Protein 9HTH (pdb70)

Radius of gyration: 25.61 Å; Cα contacts (8 Å, |Δi|>4): 869; chains: 2; bounding box: 47×35×87 Å

Structure (mmCIF, N/CA/C/O backbone):
data_9HTH
#
_entry.id   9HTH
#
_cell.length_a   30.129
_cell.length_b   63.013
_cell.length_c   162.404
_cell.angle_alpha   90.00
_cell.angle_beta   90.00
_cell.angle_gamma   90.00
#
_symmetry.space_group_name_H-M   'P 21 21 21'
#
loop_
_entity.id
_entity.type
_entity.pdbx_description
1 polymer 'DNA-directed DNA polymerase'
2 water water
#
loop_
_atom_site.group_PDB
_atom_site.id
_atom_site.type_symbol
_atom_site.label_atom_id
_atom_site.label_alt_id
_atom_site.label_comp_id
_atom_site.label_asym_id
_atom_site.label_entity_id
_atom_site.label_seq_id
_atom_site.pdbx_PDB_ins_code
_atom_site.Cartn_x
_atom_site.Cartn_y
_atom_site.Cartn_z
_atom_site.occupancy
_atom_site.B_iso_or_equiv
_atom_site.auth_seq_id
_atom_site.auth_comp_id
_atom_site.auth_asym_id
_atom_site.auth_atom_id
_atom_site.pdbx_PDB_model_num
ATOM 1 N N . ASP A 1 4 ? -6.888 -5.946 -28.436 1.00 62.54 0 ASP A N 1
ATOM 2 C CA . ASP A 1 4 ? -6.189 -5.664 -29.689 1.00 61.88 0 ASP A CA 1
ATOM 3 C C . ASP A 1 4 ? -6.019 -4.153 -29.865 1.00 57.22 0 ASP A C 1
ATOM 4 O O . ASP A 1 4 ? -6.932 -3.399 -29.521 1.00 58.77 0 ASP A O 1
ATOM 9 N N . ALA A 1 5 ? -4.866 -3.713 -30.381 1.00 46.18 1 ALA A N 1
ATOM 10 C CA . ALA A 1 5 ? -4.573 -2.281 -30.480 1.00 39.38 1 ALA A CA 1
ATOM 11 C C . ALA A 1 5 ? -3.236 -2.056 -31.211 1.00 31.66 1 ALA A C 1
ATOM 12 O O . ALA A 1 5 ? -2.678 -2.972 -31.824 1.00 30.70 1 ALA A O 1
ATOM 14 N N . VAL A 1 6 ? -2.727 -0.810 -31.139 1.00 20.40 2 VAL A N 1
ATOM 15 C CA . VAL A 1 6 ? -1.411 -0.404 -31.633 1.00 17.81 2 VAL A CA 1
ATOM 16 C C . VAL A 1 6 ? -0.546 0.019 -30.446 1.00 17.97 2 VAL A C 1
ATOM 17 O O . VAL A 1 6 ? -1.042 0.348 -29.362 1.00 17.16 2 VAL A O 1
ATOM 21 N N . VAL A 1 7 ? 0.774 0.073 -30.681 1.00 15.10 3 VAL A N 1
ATOM 22 C CA . VAL A 1 7 ? 1.686 0.448 -29.582 1.00 16.86 3 VAL A CA 1
ATOM 23 C C . VAL A 1 7 ? 1.592 1.949 -29.292 1.00 16.81 3 VAL A C 1
ATOM 24 O O . VAL A 1 7 ? 1.152 2.763 -30.121 1.00 16.35 3 VAL A O 1
ATOM 28 N N . GLY A 1 8 ? 2.040 2.329 -28.090 1.00 19.06 4 GLY A N 1
ATOM 29 C CA . GLY A 1 8 ? 1.841 3.694 -27.630 1.00 16.81 4 GLY A CA 1
ATOM 30 C C . GLY A 1 8 ? 2.609 4.752 -28.399 1.00 16.60 4 GLY A C 1
ATOM 31 O O . GLY A 1 8 ? 2.178 5.909 -28.450 1.00 17.69 4 GLY A O 1
ATOM 32 N N . ASP A 1 9 ? 3.727 4.383 -29.033 1.00 18.55 5 ASP A N 1
ATOM 33 C CA . ASP A 1 9 ? 4.507 5.367 -29.772 1.00 18.43 5 ASP A CA 1
ATOM 34 C C . ASP A 1 9 ? 3.942 5.655 -31.164 1.00 19.48 5 ASP A C 1
ATOM 35 O O . ASP A 1 9 ? 4.499 6.494 -31.884 1.00 19.73 5 ASP A O 1
ATOM 40 N N . THR A 1 10 ? 2.846 5.000 -31.552 1.00 16.88 6 THR A N 1
ATOM 41 C CA . THR A 1 10 ? 2.258 5.216 -32.867 1.00 16.43 6 THR A CA 1
ATOM 42 C C . THR A 1 10 ? 1.789 6.661 -32.991 1.00 17.06 6 THR A C 1
ATOM 43 O O . THR A 1 10 ? 1.053 7.153 -32.138 1.00 15.85 6 THR A O 1
ATOM 47 N N . ILE A 1 11 ? 2.176 7.330 -34.064 1.00 15.76 7 ILE A N 1
ATOM 48 C CA . ILE A 1 11 ? 1.767 8.711 -34.274 1.00 15.61 7 ILE A CA 1
ATOM 49 C C . ILE A 1 11 ? 0.382 8.739 -34.904 1.00 15.64 7 ILE A C 1
ATOM 50 O O . ILE A 1 11 ? 0.123 8.036 -35.896 1.00 16.47 7 ILE A O 1
ATOM 55 N N . ILE A 1 12 ? -0.495 9.574 -34.352 1.00 15.82 8 ILE A N 1
ATOM 56 C CA . ILE A 1 12 ? -1.843 9.764 -34.869 1.00 15.20 8 ILE A CA 1
ATOM 57 C C . ILE A 1 12 ? -2.129 11.249 -35.058 1.00 15.15 8 ILE A C 1
ATOM 58 O O . ILE A 1 12 ? -1.481 12.117 -34.458 1.00 16.99 8 ILE A O 1
ATOM 63 N N . ASP A 1 13 ? -3.133 11.523 -35.893 1.00 17.45 9 ASP A N 1
ATOM 64 C CA . ASP A 1 13 ? -3.668 12.864 -36.085 1.00 16.85 9 ASP A CA 1
ATOM 65 C C . ASP A 1 13 ? -4.719 13.119 -35.012 1.00 16.36 9 ASP A C 1
ATOM 66 O O . ASP A 1 13 ? -5.653 12.325 -34.826 1.00 19.26 9 ASP A O 1
ATOM 71 N N . VAL A 1 14 ? -4.572 14.225 -34.289 1.00 16.06 10 VAL A N 1
ATOM 72 C CA . VAL A 1 14 ? -5.602 14.696 -33.370 1.00 18.25 10 VAL A CA 1
ATOM 73 C C . VAL A 1 14 ? -5.904 16.125 -33.794 1.00 19.93 10 VAL A C 1
ATOM 74 O O . VAL A 1 14 ? -5.092 17.032 -33.576 1.00 19.11 10 VAL A O 1
ATOM 78 N N . SER A 1 15 ? -7.049 16.320 -34.448 1.00 20.16 11 SER A N 1
ATOM 79 C CA . SER A 1 15 ? -7.460 17.636 -34.946 1.00 19.26 11 SER A CA 1
ATOM 80 C C . SER A 1 15 ? -6.359 18.306 -35.777 1.00 20.94 11 SER A C 1
ATOM 81 O O . SER A 1 15 ? -6.149 19.521 -35.712 1.00 26.45 11 SER A O 1
ATOM 84 N N . GLY A 1 16 ? -5.643 17.511 -36.568 1.00 19.36 12 GLY A N 1
ATOM 85 C CA . GLY A 1 16 ? -4.635 18.045 -37.468 1.00 19.65 12 GLY A CA 1
ATOM 86 C C . GLY A 1 16 ? -3.240 18.139 -36.885 1.00 22.97 12 GLY A C 1
ATOM 87 O O . GLY A 1 16 ? -2.277 18.320 -37.647 1.00 25.84 12 GLY A O 1
ATOM 88 N N . LYS A 1 17 ? -3.098 17.995 -35.576 1.00 18.89 13 LYS A N 1
ATOM 89 C CA . LYS A 1 17 ? -1.806 17.962 -34.908 1.00 23.45 13 LYS A CA 1
ATOM 90 C C . LYS A 1 17 ? -1.359 16.517 -34.784 1.00 24.23 13 LYS A C 1
ATOM 91 O O . LYS A 1 17 ? -2.173 15.589 -34.794 1.00 26.22 13 LYS A O 1
ATOM 97 N N . LYS A 1 18 ? -0.056 16.328 -34.631 1.00 20.14 14 LYS A N 1
ATOM 98 C CA . LYS A 1 18 ? 0.511 14.995 -34.522 1.00 20.35 14 LYS A CA 1
ATOM 99 C C . LYS A 1 18 ? 0.996 14.740 -33.103 1.00 20.03 14 LYS A C 1
ATOM 100 O O . LYS A 1 18 ? 1.671 15.586 -32.503 1.00 22.77 14 LYS A O 1
ATOM 106 N N . MET A 1 19 ? 0.666 13.568 -32.569 1.00 18.41 15 MET A N 1
ATOM 107 C CA . MET A 1 19 ? 1.170 13.154 -31.267 1.00 19.31 15 MET A CA 1
ATOM 108 C C . MET A 1 19 ? 1.096 11.637 -31.214 1.00 16.97 15 MET A C 1
ATOM 109 O O . MET A 1 19 ? 0.403 11.013 -32.016 1.00 17.08 15 MET A O 1
ATOM 114 N N . THR A 1 20 ? 1.841 11.037 -30.294 1.00 17.02 16 THR A N 1
ATOM 115 C CA . THR A 1 20 ? 1.685 9.595 -30.139 1.00 16.19 16 THR A CA 1
ATOM 116 C C . THR A 1 20 ? 0.345 9.294 -29.483 1.00 15.10 16 THR A C 1
ATOM 117 O O . THR A 1 20 ? -0.229 10.130 -28.775 1.00 15.92 16 THR A O 1
ATOM 121 N N . ILE A 1 21 ? -0.167 8.092 -29.737 1.00 14.78 17 ILE A N 1
ATOM 122 C CA . ILE A 1 21 ? -1.457 7.732 -29.160 1.00 15.10 17 ILE A CA 1
ATOM 123 C C . ILE A 1 21 ? -1.371 7.673 -27.639 1.00 14.70 17 ILE A C 1
ATOM 124 O O . ILE A 1 21 ? -2.331 8.031 -26.943 1.00 16.07 17 ILE A O 1
ATOM 129 N N . ALA A 1 22 ? -0.222 7.257 -27.098 1.00 15.36 18 ALA A N 1
ATOM 130 C CA . ALA A 1 22 ? -0.034 7.291 -25.644 1.00 15.87 18 ALA A CA 1
ATOM 131 C C . ALA A 1 22 ? -0.069 8.718 -25.103 1.00 17.32 18 ALA A C 1
ATOM 132 O O . ALA A 1 22 ? -0.666 8.972 -24.042 1.00 17.77 18 ALA A O 1
ATOM 134 N N . GLU A 1 23 ? 0.607 9.651 -25.786 1.00 17.84 19 GLU A N 1
ATOM 135 C CA . GLU A 1 23 ? 0.546 11.053 -25.377 1.00 19.30 19 GLU A CA 1
ATOM 136 C C . GLU A 1 23 ? -0.881 11.564 -25.421 1.00 17.73 19 GLU A C 1
ATOM 137 O O . GLU A 1 23 ? -1.309 12.299 -24.524 1.00 19.44 19 GLU A O 1
ATOM 143 N N . PHE A 1 24 ? -1.641 11.175 -26.451 1.00 16.97 20 PHE A N 1
ATOM 144 C CA . PHE A 1 24 ? -3.033 11.596 -26.549 1.00 16.58 20 PHE A CA 1
ATOM 145 C C . PHE A 1 24 ? -3.848 11.029 -25.384 1.00 18.16 20 PHE A C 1
ATOM 146 O O . PHE A 1 24 ? -4.597 11.756 -24.720 1.00 17.96 20 PHE A O 1
ATOM 154 N N . TYR A 1 25 ? -3.683 9.735 -25.095 1.00 15.59 21 TYR A N 1
ATOM 155 C CA . TYR A 1 25 ? -4.339 9.143 -23.935 1.00 16.60 21 TYR A CA 1
ATOM 156 C C . TYR A 1 25 ? -3.997 9.909 -22.656 1.00 17.06 21 TYR A C 1
ATOM 157 O O . TYR A 1 25 ? -4.887 10.239 -21.860 1.00 18.12 21 TYR A O 1
ATOM 166 N N . ASP A 1 26 ? -2.714 10.194 -22.441 1.00 17.41 22 ASP A N 1
ATOM 167 C CA . ASP A 1 26 ? -2.312 10.860 -21.198 1.00 20.24 22 ASP A CA 1
ATOM 168 C C . ASP A 1 26 ? -2.875 12.272 -21.099 1.00 20.79 22 ASP A C 1
ATOM 169 O O . ASP A 1 26 ? -3.096 12.773 -19.987 1.00 22.91 22 ASP A O 1
ATOM 174 N N . SER A 1 27 ? -3.047 12.944 -22.231 1.00 21.13 23 SER A N 1
ATOM 175 C CA . SER A 1 27 ? -3.571 14.299 -22.313 1.00 22.02 23 SER A CA 1
ATOM 176 C C . SER A 1 27 ? -5.084 14.366 -22.159 1.00 21.01 23 SER A C 1
ATOM 177 O O . SER A 1 27 ? -5.630 15.470 -22.006 1.00 23.52 23 SER A O 1
ATOM 180 N N . THR A 1 28 ? -5.773 13.235 -22.254 1.00 19.21 24 THR A N 1
ATOM 181 C CA . THR A 1 28 ? -7.227 13.200 -22.205 1.00 20.37 24 THR A CA 1
ATOM 182 C C . THR A 1 28 ? -7.689 13.208 -20.751 1.00 20.06 24 THR A C 1
ATOM 183 O O . THR A 1 28 ? -7.158 12.445 -19.932 1.00 20.78 24 THR A O 1
ATOM 187 N N . PRO A 1 29 ? -8.640 14.071 -20.386 1.00 21.81 25 PRO A N 1
ATOM 188 C CA . PRO A 1 29 ? -9.122 14.090 -18.999 1.00 21.07 25 PRO A CA 1
ATOM 189 C C . PRO A 1 29 ? -9.671 12.733 -18.578 1.00 21.44 25 PRO A C 1
ATOM 190 O O . PRO A 1 29 ? -10.134 11.943 -19.406 1.00 21.02 25 PRO A O 1
ATOM 194 N N . ASP A 1 30 ? -9.598 12.476 -17.266 1.00 20.69 26 ASP A N 1
ATOM 195 C CA . ASP A 1 30 ? -9.918 11.184 -16.643 1.00 21.27 26 ASP A CA 1
ATOM 196 C C . ASP A 1 30 ? -11.433 10.973 -16.502 1.00 19.80 26 ASP A C 1
ATOM 197 O O . ASP A 1 30 ? -11.973 10.748 -15.418 1.00 22.39 26 ASP A O 1
ATOM 202 N N . VAL A 1 31 ? -12.111 11.009 -17.644 1.00 19.58 27 VAL A N 1
ATOM 203 C CA . VAL A 1 31 ? -13.543 10.740 -17.729 1.00 20.82 27 VAL A CA 1
ATOM 204 C C . VAL A 1 31 ? -13.649 9.281 -18.158 1.00 20.78 27 VAL A C 1
ATOM 205 O O . VAL A 1 31 ? -13.648 8.964 -19.344 1.00 19.62 27 VAL A O 1
ATOM 209 N N . PHE A 1 32 ? -13.674 8.368 -17.193 1.00 19.80 28 PHE A N 1
ATOM 210 C CA . PHE A 1 32 ? -13.591 6.941 -17.500 1.00 20.74 28 PHE A CA 1
ATOM 211 C C . PHE A 1 32 ? -14.962 6.355 -17.795 1.00 19.47 28 PHE A C 1
ATOM 212 O O . PHE A 1 32 ? -15.906 6.531 -17.013 1.00 21.53 28 PHE A O 1
ATOM 220 N N . MET A 1 33 ? -15.060 5.659 -18.926 1.00 20.75 29 MET A N 1
ATOM 221 C CA . MET A 1 33 ? -16.180 4.779 -19.235 1.00 21.28 29 MET A CA 1
ATOM 222 C C . MET A 1 33 ? -15.948 3.393 -18.687 1.00 21.30 29 MET A C 1
ATOM 223 O O . MET A 1 33 ? -16.911 2.671 -18.405 1.00 23.88 29 MET A O 1
ATOM 228 N N . ARG A 1 34 ? -14.687 3.004 -18.557 1.00 22.17 30 ARG A N 1
ATOM 229 C CA . ARG A 1 34 ? -14.312 1.724 -17.994 1.00 22.29 30 ARG A CA 1
ATOM 230 C C . ARG A 1 34 ? -12.966 1.911 -17.321 1.00 21.39 30 ARG A C 1
ATOM 231 O O . ARG A 1 34 ? -12.056 2.529 -17.887 1.00 22.35 30 ARG A O 1
ATOM 239 N N . ARG A 1 35 ? -12.836 1.368 -16.116 1.00 23.93 31 ARG A N 1
ATOM 240 C CA . ARG A 1 35 ? -11.566 1.445 -15.416 1.00 22.85 31 ARG A CA 1
ATOM 241 C C . ARG A 1 35 ? -11.449 0.216 -14.540 1.00 26.31 31 ARG A C 1
ATOM 242 O O . ARG A 1 35 ? -12.293 -0.008 -13.666 1.00 26.49 31 ARG A O 1
ATOM 250 N N . ASN A 1 36 ? -10.401 -0.568 -14.763 1.00 25.00 32 ASN A N 1
ATOM 251 C CA . ASN A 1 36 ? -10.061 -1.680 -13.875 1.00 27.06 32 ASN A CA 1
ATOM 252 C C . ASN A 1 36 ? -8.543 -1.682 -13.793 1.00 26.47 32 ASN A C 1
ATOM 253 O O . ASN A 1 36 ? -7.865 -2.160 -14.710 1.00 26.48 32 ASN A O 1
ATOM 258 N N . ASP A 1 37 ? -8.015 -1.085 -12.726 1.00 29.79 33 ASP A N 1
ATOM 259 C CA . ASP A 1 37 ? -6.572 -1.009 -12.552 1.00 28.45 33 ASP A CA 1
ATOM 260 C C . ASP A 1 37 ? -5.942 -2.391 -12.452 1.00 31.82 33 ASP A C 1
ATOM 261 O O . ASP A 1 37 ? -4.810 -2.588 -1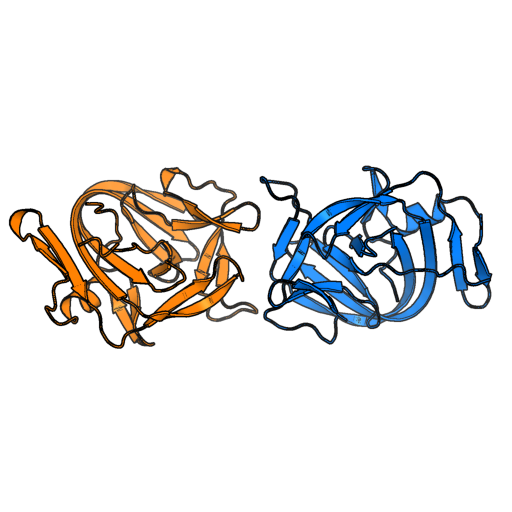2.907 1.00 31.29 33 ASP A O 1
ATOM 266 N N . GLU A 1 38 ? -6.653 -3.363 -11.874 1.00 35.15 34 GLU A N 1
ATOM 267 C CA . GLU A 1 38 ? -6.050 -4.681 -11.710 1.00 34.09 34 GLU A CA 1
ATOM 268 C C . GLU A 1 38 ? -5.927 -5.398 -13.045 1.00 34.73 34 GLU A C 1
ATOM 269 O O . GLU A 1 38 ? -4.917 -6.054 -13.315 1.00 36.08 34 GLU A O 1
ATOM 275 N N . ALA A 1 39 ? -6.927 -5.258 -13.902 1.00 29.85 35 ALA A N 1
ATOM 276 C CA . ALA A 1 39 ? -6.842 -5.798 -15.251 1.00 29.28 35 ALA A CA 1
ATOM 277 C C . ALA A 1 39 ? -6.043 -4.905 -16.192 1.00 28.11 35 ALA A C 1
ATOM 278 O O . ALA A 1 39 ? -5.813 -5.299 -17.342 1.00 31.72 35 ALA A O 1
ATOM 280 N N . ARG A 1 40 ? -5.592 -3.742 -15.718 1.00 26.74 36 ARG A N 1
ATOM 281 C CA . ARG A 1 40 ? -4.888 -2.741 -16.522 1.00 27.70 36 ARG A CA 1
ATOM 282 C C . ARG A 1 40 ? -5.644 -2.428 -17.811 1.00 23.42 36 ARG A C 1
ATOM 283 O O . ARG A 1 40 ? -5.117 -2.541 -18.918 1.00 25.00 36 ARG A O 1
ATOM 291 N N . ASP A 1 41 ? -6.881 -1.966 -17.645 1.00 24.58 37 ASP A N 1
ATOM 292 C CA . ASP A 1 41 ? -7.816 -1.792 -18.748 1.00 25.55 37 ASP A CA 1
ATOM 293 C C . ASP A 1 41 ? -8.606 -0.507 -18.530 1.00 23.54 37 ASP A C 1
ATOM 294 O O . ASP A 1 41 ? -9.310 -0.374 -17.526 1.00 23.29 37 ASP A O 1
ATOM 299 N N . TRP A 1 42 ? -8.506 0.435 -19.468 1.00 21.93 38 TRP A N 1
ATOM 300 C CA . TRP A 1 42 ? -9.109 1.751 -19.315 1.00 20.69 38 TRP A CA 1
ATOM 301 C C . TRP A 1 42 ? -9.740 2.218 -20.613 1.00 20.28 38 TRP A C 1
ATOM 302 O O . TRP A 1 42 ? -9.168 2.019 -21.691 1.00 21.62 38 TRP A O 1
ATOM 313 N N . VAL A 1 43 ? -10.898 2.869 -20.502 1.00 20.22 39 VAL A N 1
ATOM 314 C CA . VAL A 1 43 ? -11.542 3.557 -21.616 1.00 19.18 39 VAL A CA 1
ATOM 315 C C . VAL A 1 43 ? -11.921 4.948 -21.129 1.00 19.10 39 VAL A C 1
ATOM 316 O O . VAL A 1 43 ? -12.583 5.082 -20.090 1.00 19.27 39 VAL A O 1
ATOM 320 N N . LYS A 1 44 ? -11.470 5.977 -21.839 1.00 18.96 40 LYS A N 1
ATOM 321 C CA . LYS A 1 44 ? -11.833 7.359 -21.573 1.00 17.98 40 LYS A CA 1
ATOM 322 C C . LYS A 1 44 ? -12.733 7.887 -22.676 1.00 18.55 40 LYS A C 1
ATOM 323 O O . LYS A 1 44 ? -12.529 7.578 -23.852 1.00 19.11 40 LYS A O 1
ATOM 329 N N . ARG A 1 45 ? -13.704 8.713 -22.299 1.00 19.29 41 ARG A N 1
ATOM 330 C CA . ARG A 1 45 ? -14.435 9.512 -23.273 1.00 20.43 41 ARG A CA 1
ATOM 331 C C . ARG A 1 45 ? -13.551 10.644 -23.777 1.00 21.81 41 ARG A C 1
ATOM 332 O O . ARG A 1 45 ? -12.752 11.215 -23.021 1.00 23.24 41 ARG A O 1
ATOM 340 N N . VAL A 1 46 ? -13.675 10.952 -25.075 1.00 21.51 42 VAL A N 1
ATOM 341 C CA . VAL A 1 46 ? -12.989 12.071 -25.709 1.00 22.24 42 VAL A CA 1
ATOM 342 C C . VAL A 1 46 ? -14.018 13.088 -26.184 1.00 23.02 42 VAL A C 1
ATOM 343 O O . VAL A 1 46 ? -15.069 12.716 -26.715 1.00 26.61 42 VAL A O 1
ATOM 347 N N . GLY A 1 47 ? -13.732 14.369 -25.965 1.00 27.21 43 GLY A N 1
ATOM 348 C CA . GLY A 1 47 ? -14.592 15.436 -26.441 1.00 33.50 43 GLY A CA 1
ATOM 349 C C . GLY A 1 47 ? -13.882 16.468 -27.295 1.00 29.27 43 GLY A C 1
ATOM 350 O O . GLY A 1 47 ? -12.792 16.916 -26.931 1.00 31.44 43 GLY A O 1
ATOM 351 N N . GLY A 1 48 ? -14.480 16.861 -28.417 1.00 29.52 44 GLY A N 1
ATOM 352 C CA . GLY A 1 48 ? -13.952 17.964 -29.200 1.00 27.42 44 GLY A CA 1
ATOM 353 C C . GLY A 1 48 ? -12.713 17.673 -30.018 1.00 26.96 44 GLY A C 1
ATOM 354 O O . GLY A 1 48 ? -12.009 18.610 -30.408 1.00 31.31 44 GLY A O 1
ATOM 355 N N . LYS A 1 49 ? -12.430 16.409 -30.312 1.00 24.51 45 LYS A N 1
ATOM 356 C CA . LYS A 1 49 ? -11.252 16.014 -31.067 1.00 22.58 45 LYS A CA 1
ATOM 357 C C . LYS A 1 49 ? -11.693 15.214 -32.289 1.00 22.96 45 LYS A C 1
ATOM 358 O O . LYS A 1 49 ? -12.672 14.464 -32.236 1.00 22.41 45 LYS A O 1
ATOM 364 N N . THR A 1 50 ? -10.953 15.352 -33.385 1.00 21.47 46 THR A N 1
ATOM 365 C CA . THR A 1 50 ? -11.208 14.573 -34.594 1.00 20.27 46 THR A CA 1
ATOM 366 C C . THR A 1 50 ? -9.941 13.857 -35.045 1.00 17.52 46 THR A C 1
ATOM 367 O O . THR A 1 50 ? -8.823 14.180 -34.628 1.00 19.18 46 THR A O 1
ATOM 371 N N . SER A 1 51 ? -10.124 12.900 -35.950 1.00 17.98 47 SER A N 1
ATOM 372 C CA . SER A 1 51 ? -8.998 12.262 -36.619 1.00 17.02 47 SER A CA 1
ATOM 373 C C . SER A 1 51 ? -9.383 11.921 -38.054 1.00 17.53 47 SER A C 1
ATOM 374 O O . SER A 1 51 ? -10.529 12.073 -38.471 1.00 16.96 47 SER A O 1
ATOM 377 N N . LEU A 1 52 ? -8.400 11.459 -38.811 1.00 18.13 48 LEU A N 1
ATOM 378 C CA . LEU A 1 52 ? -8.603 11.068 -40.200 1.00 17.98 48 LEU A CA 1
ATOM 379 C C . LEU A 1 52 ? -8.958 9.594 -40.299 1.00 19.11 48 LEU A C 1
ATOM 380 O O . LEU A 1 52 ? -8.423 8.753 -39.570 1.00 25.10 48 LEU A O 1
ATOM 385 N N . SER A 1 53 ? -9.838 9.283 -41.241 1.00 18.86 49 SER A N 1
ATOM 386 C CA . SER A 1 53 ? -10.328 7.930 -41.440 1.00 18.05 49 SER A CA 1
ATOM 387 C C . SER A 1 53 ? -10.661 7.799 -42.911 1.00 20.14 49 SER A C 1
ATOM 388 O O . SER A 1 53 ? -10.598 8.773 -43.654 1.00 19.92 49 SER A O 1
ATOM 391 N N . VAL A 1 54 ? -11.015 6.588 -43.319 1.00 17.66 50 VAL A N 1
ATOM 392 C CA . VAL A 1 54 ? -11.454 6.326 -44.688 1.00 18.18 50 VAL A CA 1
ATOM 393 C C . VAL A 1 54 ? -12.842 5.708 -44.657 1.00 18.33 50 VAL A C 1
ATOM 394 O O . VAL A 1 54 ? -13.094 4.736 -43.933 1.00 19.82 50 VAL A O 1
ATOM 398 N N . ASN A 1 55 ? -13.749 6.279 -45.446 1.00 19.37 51 ASN A N 1
ATOM 399 C CA . ASN A 1 55 ? -15.070 5.695 -45.640 1.00 20.11 51 ASN A CA 1
ATOM 400 C C . ASN A 1 55 ? -14.892 4.495 -46.567 1.00 20.27 51 ASN A C 1
ATOM 401 O O . ASN A 1 55 ? -14.452 4.644 -47.713 1.00 21.70 51 ASN A O 1
ATOM 406 N N . THR A 1 56 ? -15.174 3.295 -46.058 1.00 21.35 52 THR A N 1
ATOM 407 C CA . THR A 1 56 ? -14.909 2.103 -46.858 1.00 23.82 52 THR A CA 1
ATOM 408 C C . THR A 1 56 ? -15.929 1.895 -47.969 1.00 25.08 52 THR A C 1
ATOM 409 O O . THR A 1 56 ? -15.712 1.044 -48.837 1.00 27.98 52 THR A O 1
ATOM 413 N N . TYR A 1 57 ? -17.049 2.616 -47.957 1.00 20.39 53 TYR A N 1
ATOM 414 C CA . TYR A 1 57 ? -18.001 2.524 -49.053 1.00 23.24 53 TYR A CA 1
ATOM 415 C C . TYR A 1 57 ? -17.641 3.465 -50.202 1.00 26.30 53 TYR A C 1
ATOM 416 O O . TYR A 1 57 ? -17.606 3.051 -51.364 1.00 26.17 53 TYR A O 1
ATOM 425 N N . SER A 1 58 ? -17.359 4.730 -49.898 1.00 23.55 54 SER A N 1
ATOM 426 C CA . SER A 1 58 ? -17.025 5.705 -50.928 1.00 25.24 54 SER A CA 1
ATOM 427 C C . SER A 1 58 ? -15.545 5.690 -51.292 1.00 27.64 54 SER A C 1
ATOM 428 O O . SER A 1 58 ? -15.189 6.122 -52.397 1.00 26.05 54 SER A O 1
ATOM 431 N N . GLY A 1 59 ? -14.683 5.196 -50.404 1.00 23.45 55 GLY A N 1
ATOM 432 C CA . GLY A 1 59 ? -13.250 5.247 -50.622 1.00 23.35 55 GLY A CA 1
ATOM 433 C C . GLY A 1 59 ? -12.616 6.585 -50.336 1.00 28.64 55 GLY A C 1
ATOM 434 O O . GLY A 1 59 ? -11.431 6.769 -50.639 1.00 29.88 55 GLY A O 1
ATOM 435 N N . GLU A 1 60 ? -13.359 7.519 -49.760 1.00 26.38 56 GLU A N 1
ATOM 436 C CA . GLU A 1 60 ? -12.906 8.884 -49.549 1.00 28.42 56 GLU A CA 1
ATOM 437 C C . GLU A 1 60 ? -12.382 9.055 -48.128 1.00 23.74 56 GLU A C 1
ATOM 438 O O . GLU A 1 60 ? -12.905 8.459 -47.177 1.00 22.27 56 GLU A O 1
ATOM 444 N N . VAL A 1 61 ? -11.355 9.889 -47.984 1.00 21.17 57 VAL A N 1
ATOM 445 C CA . VAL A 1 61 ? -10.872 10.256 -46.658 1.00 22.34 57 VAL A CA 1
ATOM 446 C C . VAL A 1 61 ? -11.890 11.174 -46.000 1.00 22.52 57 VAL A C 1
ATOM 447 O O . VAL A 1 61 ? -12.459 12.068 -46.643 1.00 24.61 57 VAL A O 1
ATOM 451 N N . GLU A 1 62 ? -12.165 10.928 -44.718 1.00 19.90 58 GLU A N 1
ATOM 452 C CA . GLU A 1 62 ? -13.104 11.748 -43.968 1.00 22.92 58 GLU A CA 1
ATOM 453 C C . GLU A 1 62 ? -12.543 12.031 -42.585 1.00 19.91 58 GLU A C 1
ATOM 454 O O . GLU A 1 62 ? -12.027 11.134 -41.913 1.00 21.85 58 GLU A O 1
ATOM 460 N N . ARG A 1 63 ? -12.702 13.268 -42.141 1.00 21.35 59 ARG A N 1
ATOM 461 C CA . ARG A 1 63 ? -12.333 13.646 -40.786 1.00 21.20 59 ARG A CA 1
ATOM 462 C C . ARG A 1 63 ? -13.540 13.420 -39.885 1.00 22.90 59 ARG A C 1
ATOM 463 O O . ARG A 1 63 ? -14.643 13.887 -40.189 1.00 26.07 59 ARG A O 1
ATOM 471 N N . LYS A 1 64 ? -13.346 12.660 -38.811 1.00 18.65 60 LYS A N 1
ATOM 472 C CA . LYS A 1 64 ? -14.450 12.189 -37.984 1.00 21.53 60 LYS A CA 1
ATOM 473 C C . LYS A 1 64 ? -14.129 12.389 -36.507 1.00 19.65 60 LYS A C 1
ATOM 474 O O . LYS A 1 64 ? -12.968 12.412 -36.101 1.00 21.97 60 LYS A O 1
ATOM 480 N N . ASN A 1 65 ? -15.167 12.484 -35.687 1.00 19.29 61 ASN A N 1
ATOM 481 C CA . ASN A 1 65 ? -14.946 12.673 -34.258 1.00 19.04 61 ASN A CA 1
ATOM 482 C C . ASN A 1 65 ? -14.302 11.445 -33.626 1.00 19.52 61 ASN A C 1
ATOM 483 O O . ASN A 1 65 ? -14.601 10.302 -33.985 1.00 21.02 61 ASN A O 1
ATOM 488 N N . ILE A 1 66 ? -13.406 11.684 -32.671 1.00 19.88 62 ILE A N 1
ATOM 489 C CA . ILE A 1 66 ? -12.893 10.622 -31.810 1.00 21.42 62 ILE A CA 1
ATOM 490 C C . ILE A 1 66 ? -13.846 10.528 -30.629 1.00 18.90 62 ILE A C 1
ATOM 491 O O . ILE A 1 66 ? -14.027 11.507 -29.899 1.00 21.12 62 ILE A O 1
ATOM 496 N N . ASN A 1 67 ? -14.463 9.364 -30.442 1.00 19.43 63 ASN A N 1
ATOM 497 C CA . ASN A 1 67 ? -15.439 9.223 -29.363 1.00 20.65 63 ASN A CA 1
ATOM 498 C C . ASN A 1 67 ? -14.815 8.735 -28.060 1.00 19.14 63 ASN A C 1
ATOM 499 O O . ASN A 1 67 ? -15.247 9.150 -26.975 1.00 20.57 63 ASN A O 1
ATOM 504 N N . TYR A 1 68 ? -13.836 7.833 -28.151 1.00 18.93 64 TYR A N 1
ATOM 505 C CA . TYR A 1 68 ? -13.219 7.205 -26.989 1.00 18.82 64 TYR A CA 1
ATOM 506 C C . TYR A 1 68 ? -11.763 6.912 -27.299 1.00 19.12 64 TYR A C 1
ATOM 507 O O . TYR A 1 68 ? -11.367 6.765 -28.456 1.00 18.19 64 TYR A O 1
ATOM 516 N N . ILE A 1 69 ? -10.971 6.782 -26.244 1.00 19.76 65 ILE A N 1
ATOM 517 C CA . ILE A 1 69 ? -9.606 6.293 -26.332 1.00 16.83 65 ILE A CA 1
ATOM 518 C C . ILE A 1 69 ? -9.410 5.216 -25.278 1.00 19.57 65 ILE A C 1
ATOM 519 O O . ILE A 1 69 ? -9.924 5.324 -24.157 1.00 19.52 65 ILE A O 1
ATOM 524 N N . MET A 1 70 ? -8.716 4.146 -25.659 1.00 21.93 66 MET A N 1
ATOM 525 C CA . MET A 1 70 ? -8.554 2.966 -24.822 1.00 21.80 66 MET A CA 1
ATOM 526 C C . MET A 1 70 ? -7.079 2.672 -24.623 1.00 20.48 66 MET A C 1
ATOM 527 O O . MET A 1 70 ? -6.258 2.894 -25.521 1.00 19.45 66 MET A O 1
ATOM 532 N N . LYS A 1 71 ? -6.764 2.119 -23.463 1.00 22.03 67 LYS A N 1
ATOM 533 C CA . LYS A 1 71 ? -5.429 1.665 -23.118 1.00 20.44 67 LYS A CA 1
ATOM 534 C C . LYS A 1 71 ? -5.575 0.333 -22.407 1.00 22.12 67 LYS A C 1
ATOM 535 O O . LYS A 1 71 ? -6.401 0.207 -21.499 1.00 22.48 67 LYS A O 1
ATOM 541 N N . HIS A 1 72 ? -4.800 -0.663 -22.824 1.00 21.88 68 HIS A N 1
ATOM 542 C CA . HIS A 1 72 ? -4.750 -1.937 -22.128 1.00 24.70 68 HIS A CA 1
ATOM 543 C C . HIS A 1 72 ? -3.322 -2.449 -22.110 1.00 22.38 68 HIS A C 1
ATOM 544 O O . HIS A 1 72 ? -2.648 -2.452 -23.141 1.00 25.14 68 HIS A O 1
ATOM 551 N N . THR A 1 73 ? -2.888 -2.952 -20.964 1.00 26.02 69 THR A N 1
ATOM 552 C CA . THR A 1 73 ? -1.595 -3.605 -20.878 1.00 27.83 69 THR A CA 1
ATOM 553 C C . THR A 1 73 ? -1.824 -5.086 -21.129 1.00 30.34 69 THR A C 1
ATOM 554 O O . THR A 1 73 ? -2.610 -5.728 -20.425 1.00 35.09 69 THR A O 1
ATOM 558 N N . VAL A 1 74 ? -1.154 -5.617 -22.148 1.00 32.75 70 VAL A N 1
ATOM 559 C CA . VAL A 1 74 ? -1.403 -6.961 -22.647 1.00 35.53 70 VAL A CA 1
ATOM 560 C C . VAL A 1 74 ? -0.073 -7.687 -22.772 1.00 30.54 70 VAL A C 1
ATOM 561 O O . VAL A 1 74 ? 0.991 -7.075 -22.870 1.00 31.12 70 VAL A O 1
ATOM 565 N N . LYS A 1 75 ? -0.149 -9.012 -22.782 1.00 36.69 71 LYS A N 1
ATOM 566 C CA . LYS A 1 75 ? 0.964 -9.859 -23.191 1.00 27.47 71 LYS A CA 1
ATOM 567 C C . LYS A 1 75 ? 0.497 -10.583 -24.444 1.00 34.30 71 LYS A C 1
ATOM 568 O O . LYS A 1 75 ? -0.309 -11.515 -24.366 1.00 38.77 71 LYS A O 1
ATOM 574 N N . LYS A 1 76 ? 0.983 -10.137 -25.600 1.00 30.09 72 LYS A N 1
ATOM 575 C CA . LYS A 1 76 ? 0.407 -10.568 -26.860 1.00 33.30 72 LYS A CA 1
ATOM 576 C C . LYS A 1 76 ? 1.489 -10.623 -27.920 1.00 32.92 72 LYS A C 1
ATOM 577 O O . LYS A 1 76 ? 2.534 -9.975 -27.811 1.00 26.13 72 LYS A O 1
ATOM 583 N N . ARG A 1 77 ? 1.217 -11.437 -28.936 1.00 30.49 73 ARG A N 1
ATOM 584 C CA . ARG A 1 77 ? 2.026 -11.484 -30.145 1.00 32.77 73 ARG A CA 1
ATOM 585 C C . ARG A 1 77 ? 1.860 -10.189 -30.932 1.00 28.02 73 ARG A C 1
ATOM 586 O O . ARG A 1 77 ? 0.735 -9.741 -31.174 1.00 27.36 73 ARG A O 1
ATOM 594 N N . MET A 1 78 ? 2.978 -9.581 -31.328 1.00 25.62 74 MET A N 1
ATOM 595 C CA . MET A 1 78 ? 2.975 -8.301 -32.033 1.00 23.44 74 MET A CA 1
ATOM 596 C C . MET A 1 78 ? 3.546 -8.447 -33.440 1.00 24.61 74 MET A C 1
ATOM 597 O O . MET A 1 78 ? 4.504 -9.196 -33.656 1.00 24.50 74 MET A O 1
ATOM 602 N N . PHE A 1 79 ? 2.975 -7.701 -34.391 1.00 19.64 75 PHE A N 1
ATOM 603 C CA . PHE A 1 79 ? 3.427 -7.684 -35.777 1.00 20.37 75 PHE A CA 1
ATOM 604 C C . PHE A 1 79 ? 3.684 -6.256 -36.225 1.00 19.31 75 PHE A C 1
ATOM 605 O O . PHE A 1 79 ? 2.952 -5.333 -35.852 1.00 20.30 75 PHE A O 1
ATOM 613 N N . LYS A 1 80 ? 4.728 -6.071 -37.024 1.00 18.87 76 LYS A N 1
ATOM 614 C CA . LYS A 1 80 ? 5.002 -4.784 -37.648 1.00 18.82 76 LYS A CA 1
ATOM 615 C C . LYS A 1 80 ? 4.597 -4.833 -39.115 1.00 17.67 76 LYS A C 1
ATOM 616 O O . LYS A 1 80 ? 5.010 -5.738 -39.853 1.00 18.98 76 LYS A O 1
ATOM 622 N N . ILE A 1 81 ? 3.817 -3.850 -39.544 1.00 17.01 77 ILE A N 1
ATOM 623 C CA . ILE A 1 81 ? 3.465 -3.684 -40.954 1.00 18.63 77 ILE A CA 1
ATOM 624 C C . ILE A 1 81 ? 4.363 -2.589 -41.502 1.00 18.01 77 ILE A C 1
ATOM 625 O O . ILE A 1 81 ? 4.363 -1.472 -40.976 1.00 18.22 77 ILE A O 1
ATOM 630 N N . LYS A 1 82 ? 5.119 -2.888 -42.553 1.00 16.94 78 LYS A N 1
ATOM 631 C CA . LYS A 1 82 ? 6.046 -1.930 -43.143 1.00 16.26 78 LYS A CA 1
ATOM 632 C C . LYS A 1 82 ? 5.575 -1.580 -44.549 1.00 17.57 78 LYS A C 1
ATOM 633 O O . LYS A 1 82 ? 5.398 -2.471 -45.381 1.00 18.84 78 LYS A O 1
ATOM 639 N N . ALA A 1 83 ? 5.420 -0.291 -44.842 1.00 16.37 79 ALA A N 1
ATOM 640 C CA . ALA A 1 83 ? 4.919 0.106 -46.154 1.00 17.92 79 ALA A CA 1
ATOM 641 C C . ALA A 1 83 ? 5.398 1.514 -46.466 1.00 15.59 79 ALA A C 1
ATOM 642 O O . ALA A 1 83 ? 5.218 2.414 -45.644 1.00 16.76 79 ALA A O 1
ATOM 644 N N . GLY A 1 84 ? 6.015 1.701 -47.627 1.00 18.44 80 GLY A N 1
ATOM 645 C CA . GLY A 1 84 ? 6.387 3.048 -48.049 1.00 20.82 80 GLY A CA 1
ATOM 646 C C . GLY A 1 84 ? 7.343 3.777 -47.135 1.00 20.78 80 GLY A C 1
ATOM 647 O O . GLY A 1 84 ? 7.309 5.009 -47.077 1.00 24.05 80 GLY A O 1
ATOM 648 N N . GLY A 1 85 ? 8.187 3.052 -46.406 1.00 17.54 81 GLY A N 1
ATOM 649 C CA . GLY A 1 85 ? 9.091 3.656 -45.445 1.00 17.96 81 GLY A CA 1
ATOM 650 C C . GLY A 1 85 ? 8.483 4.004 -44.105 1.00 18.41 81 GLY A C 1
ATOM 651 O O . GLY A 1 85 ? 9.194 4.532 -43.240 1.00 23.17 81 GLY A O 1
ATOM 652 N N . LYS A 1 86 ? 7.206 3.693 -43.886 1.00 18.08 82 LYS A N 1
ATOM 653 C CA . LYS A 1 86 ? 6.547 3.846 -42.600 1.00 18.58 82 LYS A CA 1
ATOM 654 C C . LYS A 1 86 ? 6.290 2.467 -42.017 1.00 16.17 82 LYS A C 1
ATOM 655 O O . LYS A 1 86 ? 6.309 1.463 -42.731 1.00 16.80 82 LYS A O 1
ATOM 661 N N . GLU A 1 87 ? 5.993 2.426 -40.720 1.00 17.25 83 GLU A N 1
ATOM 662 C CA . GLU A 1 87 ? 5.673 1.157 -40.090 1.00 16.55 83 GLU A CA 1
ATOM 663 C C . GLU A 1 87 ? 4.689 1.399 -38.959 1.00 17.44 83 GLU A C 1
ATOM 664 O O . GLU A 1 87 ? 4.686 2.469 -38.340 1.00 20.13 83 GLU A O 1
ATOM 670 N N . VAL A 1 88 ? 3.863 0.394 -38.689 1.00 16.41 84 VAL A N 1
ATOM 671 C CA . VAL A 1 88 ? 2.959 0.414 -37.540 1.00 15.28 84 VAL A CA 1
ATOM 672 C C . VAL A 1 88 ? 3.019 -0.947 -36.851 1.00 15.81 84 VAL A C 1
ATOM 673 O O . VAL A 1 88 ? 3.054 -1.990 -37.519 1.00 16.57 84 VAL A O 1
ATOM 677 N N . ILE A 1 89 ? 3.024 -0.934 -35.518 1.00 15.85 85 ILE A N 1
ATOM 678 C CA . ILE A 1 89 ? 3.113 -2.154 -34.722 1.00 16.52 85 ILE A CA 1
ATOM 679 C C . ILE A 1 89 ? 1.756 -2.408 -34.076 1.00 17.39 85 ILE A C 1
ATOM 680 O O . ILE A 1 89 ? 1.245 -1.561 -33.326 1.00 17.06 85 ILE A O 1
ATOM 685 N N . VAL A 1 90 ? 1.169 -3.568 -34.392 1.00 17.59 86 VAL A N 1
ATOM 686 C CA . VAL A 1 90 ? -0.180 -3.949 -33.991 1.00 17.88 86 VAL A CA 1
ATOM 687 C C . VAL A 1 90 ? -0.148 -5.306 -33.293 1.00 21.63 86 VAL A C 1
ATOM 688 O O . VAL A 1 90 ? 0.792 -6.085 -33.440 1.00 19.52 86 VAL A O 1
ATOM 692 N N . THR A 1 91 ? -1.178 -5.579 -32.495 1.00 19.92 87 THR A N 1
ATOM 693 C CA . THR A 1 91 ? -1.307 -6.928 -31.952 1.00 21.68 87 THR A CA 1
ATOM 694 C C . THR A 1 91 ? -1.789 -7.912 -33.017 1.00 19.90 87 THR A C 1
ATOM 695 O O . THR A 1 91 ? -2.343 -7.542 -34.062 1.00 24.15 87 THR A O 1
ATOM 699 N N . ALA A 1 92 ? -1.575 -9.198 -32.723 1.00 21.47 88 ALA A N 1
ATOM 700 C CA . ALA A 1 92 ? -1.928 -10.254 -33.671 1.00 22.16 88 ALA A CA 1
ATOM 701 C C . ALA A 1 92 ? -3.434 -10.339 -33.886 1.00 25.41 88 ALA A C 1
ATOM 702 O O . ALA A 1 92 ? -3.893 -10.779 -34.948 1.00 28.09 88 ALA A O 1
ATOM 704 N N . ASP A 1 93 ? -4.217 -9.955 -32.882 1.00 28.34 89 ASP A N 1
ATOM 705 C CA . ASP A 1 93 ? -5.669 -10.027 -32.944 1.00 39.46 89 ASP A CA 1
ATOM 706 C C . ASP A 1 93 ? -6.290 -8.780 -33.553 1.00 34.95 89 ASP A C 1
ATOM 707 O O . ASP A 1 93 ? -7.505 -8.749 -33.767 1.00 39.62 89 ASP A O 1
ATOM 712 N N . HIS A 1 94 ? -5.487 -7.767 -33.864 1.00 28.11 90 HIS A N 1
ATO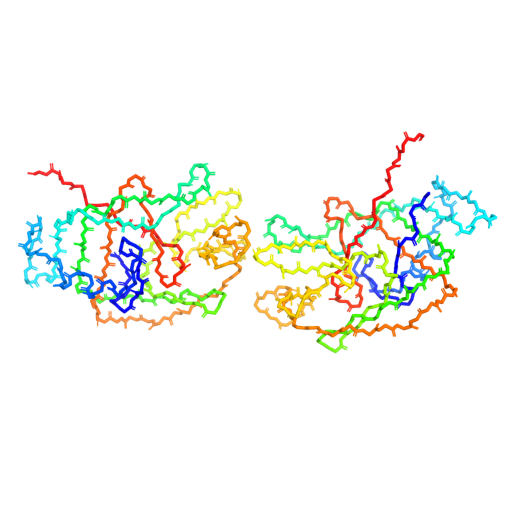M 713 C CA . HIS A 1 94 ? -6.005 -6.504 -34.356 1.00 27.68 90 HIS A CA 1
ATOM 714 C C . HIS A 1 94 ? -5.930 -6.438 -35.874 1.00 28.12 90 HIS A C 1
ATOM 715 O O . HIS A 1 94 ? -4.978 -6.929 -36.483 1.00 36.89 90 HIS A O 1
ATOM 722 N N . SER A 1 95 ? -6.944 -5.829 -36.473 1.00 24.18 91 SER A N 1
ATOM 723 C CA . SER A 1 95 ? -7.073 -5.752 -37.918 1.00 24.36 91 SER A CA 1
ATOM 724 C C . SER A 1 95 ? -6.377 -4.527 -38.488 1.00 23.08 91 SER A C 1
ATOM 725 O O . SER A 1 95 ? -6.453 -3.422 -37.931 1.00 24.17 91 SER A O 1
ATOM 728 N N . VAL A 1 96 ? -5.714 -4.737 -39.606 1.00 23.98 92 VAL A N 1
ATOM 729 C CA . VAL A 1 96 ? -5.163 -3.687 -40.440 1.00 21.22 92 VAL A CA 1
ATOM 730 C C . VAL A 1 96 ? -6.078 -3.573 -41.642 1.00 20.99 92 VAL A C 1
ATOM 731 O O . VAL A 1 96 ? -6.688 -4.555 -42.081 1.00 24.82 92 VAL A O 1
ATOM 735 N N . MET A 1 97 ? -6.207 -2.376 -42.175 1.00 18.68 93 MET A N 1
ATOM 736 C CA . MET A 1 97 ? -7.021 -2.216 -43.364 1.00 17.33 93 MET A CA 1
ATOM 737 C C . MET A 1 97 ? -6.210 -2.582 -44.599 1.00 18.61 93 MET A C 1
ATOM 738 O O . MET A 1 97 ? -5.015 -2.289 -44.692 1.00 19.35 93 MET A O 1
ATOM 743 N N . VAL A 1 98 ? -6.858 -3.263 -45.537 1.00 18.04 94 VAL A N 1
ATOM 744 C CA . VAL A 1 98 ? -6.238 -3.578 -46.819 1.00 17.75 94 VAL A CA 1
ATOM 745 C C . VAL A 1 98 ? -7.242 -3.331 -47.934 1.00 19.00 94 VAL A C 1
ATOM 746 O O . VAL A 1 98 ? -8.456 -3.425 -47.735 1.00 21.37 94 VAL A O 1
ATOM 750 N N . LYS A 1 99 ? -6.724 -2.989 -49.107 1.00 21.62 95 LYS A N 1
ATOM 751 C CA . LYS A 1 99 ? -7.509 -3.067 -50.334 1.00 22.96 95 LYS A CA 1
ATOM 752 C C . LYS A 1 99 ? -7.332 -4.463 -50.905 1.00 22.78 95 LYS A C 1
ATOM 753 O O . LYS A 1 99 ? -6.210 -4.867 -51.228 1.00 22.50 95 LYS A O 1
ATOM 759 N N . ARG A 1 100 ? -8.434 -5.199 -50.998 1.00 22.60 96 ARG A N 1
ATOM 760 C CA . ARG A 1 100 ? -8.441 -6.555 -51.521 1.00 23.54 96 ARG A CA 1
ATOM 761 C C . ARG A 1 100 ? -9.575 -6.640 -52.527 1.00 27.09 96 ARG A C 1
ATOM 762 O O . ARG A 1 100 ? -10.734 -6.394 -52.178 1.00 28.13 96 ARG A O 1
ATOM 770 N N . ASP A 1 101 ? -9.237 -6.976 -53.769 1.00 27.49 97 ASP A N 1
ATOM 771 C CA . ASP A 1 101 ? -10.244 -7.181 -54.805 1.00 33.90 97 ASP A CA 1
ATOM 772 C C . ASP A 1 101 ? -11.159 -5.964 -54.931 1.00 36.63 97 ASP A C 1
ATOM 773 O O . ASP A 1 101 ? -12.382 -6.084 -55.018 1.00 35.52 97 ASP A O 1
ATOM 778 N N . GLY A 1 102 ? -10.559 -4.775 -54.904 1.00 31.81 98 GLY A N 1
ATOM 779 C CA . GLY A 1 102 ? -11.294 -3.541 -55.095 1.00 32.31 98 GLY A CA 1
ATOM 780 C C . GLY A 1 102 ? -12.012 -2.986 -53.879 1.00 33.34 98 GLY A C 1
ATOM 781 O O . GLY A 1 102 ? -12.645 -1.927 -53.990 1.00 35.18 98 GLY A O 1
ATOM 782 N N . LYS A 1 103 ? -11.935 -3.642 -52.724 1.00 27.07 99 LYS A N 1
ATOM 783 C CA . LYS A 1 103 ? -12.645 -3.185 -51.539 1.00 27.70 99 LYS A CA 1
ATOM 784 C C . LYS A 1 103 ? -11.672 -2.987 -50.389 1.00 26.20 99 LYS A C 1
ATOM 785 O O . LYS A 1 103 ? -10.714 -3.747 -50.228 1.00 28.83 99 LYS A O 1
ATOM 791 N N . ILE A 1 104 ? -11.961 -1.993 -49.557 1.00 24.82 100 ILE A N 1
ATOM 792 C CA . ILE A 1 104 ? -11.163 -1.738 -48.366 1.00 25.50 100 ILE A CA 1
ATOM 793 C C . ILE A 1 104 ? -11.809 -2.481 -47.205 1.00 26.70 100 ILE A C 1
ATOM 794 O O . ILE A 1 104 ? -12.970 -2.225 -46.863 1.00 29.54 100 ILE A O 1
ATOM 799 N N . ILE A 1 105 ? -11.069 -3.426 -46.618 1.00 27.38 101 ILE A N 1
ATOM 800 C CA . ILE A 1 105 ? -11.573 -4.328 -45.591 1.00 26.69 101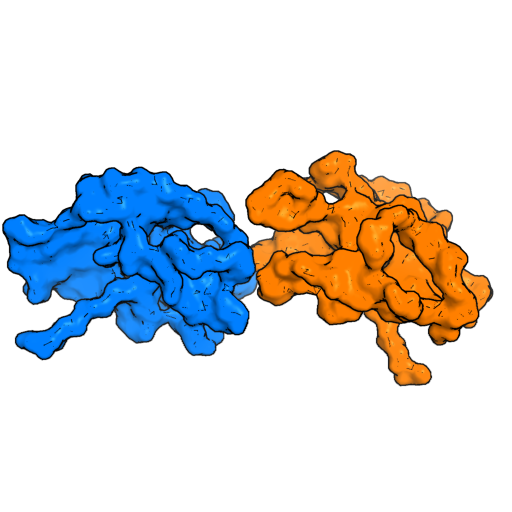 ILE A CA 1
ATOM 801 C C . ILE A 1 105 ? -10.548 -4.436 -44.472 1.00 25.52 101 ILE A C 1
ATOM 802 O O . ILE A 1 105 ? -9.395 -4.030 -44.618 1.00 23.91 101 ILE A O 1
ATOM 807 N N . ASP A 1 106 ? -10.974 -5.006 -43.346 1.00 24.46 102 ASP A N 1
ATOM 808 C CA . ASP A 1 106 ? -10.100 -5.219 -42.195 1.00 24.77 102 ASP A CA 1
ATOM 809 C C . ASP A 1 106 ? -9.669 -6.686 -42.127 1.00 27.87 102 ASP A C 1
ATOM 810 O O . ASP A 1 106 ? -10.501 -7.591 -42.247 1.00 28.47 102 ASP A O 1
ATOM 815 N N . VAL A 1 107 ? -8.365 -6.914 -41.940 1.00 25.72 103 VAL A N 1
ATOM 816 C CA . VAL A 1 107 ? -7.796 -8.258 -41.885 1.00 26.99 103 VAL A CA 1
ATOM 817 C C . VAL A 1 107 ? -6.732 -8.315 -40.795 1.00 25.88 103 VAL A C 1
ATOM 818 O O . VAL A 1 107 ? -6.022 -7.337 -40.545 1.00 29.11 103 VAL A O 1
ATOM 822 N N . LYS A 1 108 ? -6.608 -9.484 -40.161 1.00 24.11 104 LYS A N 1
ATOM 823 C CA . LYS A 1 108 ? -5.557 -9.698 -39.178 1.00 23.14 104 LYS A CA 1
ATOM 824 C C . LYS A 1 108 ? -4.181 -9.821 -39.850 1.00 22.95 104 LYS A C 1
ATOM 825 O O . LYS A 1 108 ? -4.074 -10.248 -41.005 1.00 23.29 104 LYS A O 1
ATOM 831 N N . PRO A 1 109 ? -3.110 -9.433 -39.144 1.00 22.47 105 PRO A N 1
ATOM 832 C CA . PRO A 1 109 ? -1.760 -9.517 -39.730 1.00 22.36 105 PRO A CA 1
ATOM 833 C C . PRO A 1 109 ? -1.321 -10.922 -40.091 1.00 23.74 105 PRO A C 1
ATOM 834 O O . PRO A 1 109 ? -0.287 -11.070 -40.756 1.00 25.97 105 PRO A O 1
ATOM 838 N N . THR A 1 110 ? -1.974 -11.944 -39.556 1.00 24.94 106 THR A N 1
ATOM 839 C CA . THR A 1 110 ? -1.681 -13.341 -39.853 1.00 26.52 106 THR A CA 1
ATOM 840 C C . THR A 1 110 ? -2.471 -13.872 -41.044 1.00 27.35 106 THR A C 1
ATOM 841 O O . THR A 1 110 ? -2.318 -15.047 -41.399 1.00 29.79 106 THR A O 1
ATOM 845 N N . GLU A 1 111 ? -3.372 -13.066 -41.610 1.00 26.26 107 GLU A N 1
ATOM 846 C CA . GLU A 1 111 ? -4.244 -13.476 -42.707 1.00 30.83 107 GLU A CA 1
ATOM 847 C C . GLU A 1 111 ? -4.085 -12.644 -43.981 1.00 28.25 107 GLU A C 1
ATOM 848 O O . GLU A 1 111 ? -4.999 -12.611 -44.812 1.00 29.58 107 GLU A O 1
ATOM 854 N N . MET A 1 112 ? -2.990 -11.906 -44.118 1.00 24.95 108 MET A N 1
ATOM 855 C CA . MET A 1 112 ? -2.784 -11.059 -45.288 1.00 24.44 108 MET A CA 1
ATOM 856 C C . MET A 1 112 ? -2.295 -11.849 -46.502 1.00 24.99 108 MET A C 1
ATOM 857 O O . MET A 1 112 ? -1.559 -12.835 -46.382 1.00 26.06 108 MET A O 1
ATOM 862 N N . LYS A 1 113 ? -2.717 -11.402 -47.684 1.00 24.94 109 LYS A N 1
ATOM 863 C CA . LYS A 1 113 ? -2.354 -12.028 -48.950 1.00 25.63 109 LYS A CA 1
ATOM 864 C C . LYS A 1 113 ? -1.322 -11.185 -49.687 1.00 24.54 109 LYS A C 1
ATOM 865 O O . LYS A 1 113 ? -1.215 -9.975 -49.486 1.00 23.36 109 LYS A O 1
ATOM 871 N N . GLN A 1 114 ? -0.562 -11.848 -50.569 1.00 29.99 110 GLN A N 1
ATOM 872 C CA . GLN A 1 114 ? 0.454 -11.143 -51.344 1.00 33.39 110 GLN A CA 1
ATOM 873 C C . GLN A 1 114 ? -0.153 -10.111 -52.288 1.00 30.05 110 GLN A C 1
ATOM 874 O O . GLN A 1 114 ? 0.495 -9.105 -52.593 1.00 30.07 110 GLN A O 1
ATOM 880 N N . THR A 1 115 ? -1.395 -10.312 -52.722 1.00 25.43 111 THR A N 1
ATOM 881 C CA . THR A 1 115 ? -2.083 -9.358 -53.584 1.00 23.61 111 THR A CA 1
ATOM 882 C C . THR A 1 115 ? -2.795 -8.253 -52.811 1.00 22.41 111 THR A C 1
ATOM 883 O O . THR A 1 115 ? -3.328 -7.327 -53.432 1.00 29.44 111 THR A O 1
ATOM 887 N N . ASP A 1 116 ? -2.831 -8.331 -51.483 1.00 22.15 112 ASP A N 1
ATOM 888 C CA . ASP A 1 116 ? -3.381 -7.253 -50.688 1.00 21.54 112 ASP A CA 1
ATOM 889 C C . ASP A 1 116 ? -2.491 -6.019 -50.788 1.00 23.10 112 ASP A C 1
ATOM 890 O O . ASP A 1 116 ? -1.284 -6.109 -51.030 1.00 26.05 112 ASP A O 1
ATOM 895 N N . ARG A 1 117 ? -3.097 -4.851 -50.581 1.00 20.54 113 ARG A N 1
ATOM 896 C CA . ARG A 1 117 ? -2.334 -3.618 -50.445 1.00 20.32 113 ARG A CA 1
ATOM 897 C C . ARG A 1 117 ? -2.801 -2.866 -49.216 1.00 22.79 113 ARG A C 1
ATOM 898 O O . ARG A 1 117 ? -3.993 -2.852 -48.892 1.00 22.74 113 ARG A O 1
ATOM 906 N N . VAL A 1 118 ? -1.866 -2.256 -48.524 1.00 17.05 114 VAL A N 1
ATOM 907 C CA . VAL A 1 118 ? -2.248 -1.420 -47.396 1.00 17.32 114 VAL A CA 1
ATOM 908 C C . VAL A 1 118 ? -2.607 -0.024 -47.891 1.00 16.17 114 VAL A C 1
ATOM 909 O O . VAL A 1 118 ? -2.293 0.374 -49.024 1.00 17.29 114 VAL A O 1
ATOM 913 N N . VAL A 1 119 ? -3.334 0.698 -47.053 1.00 17.36 115 VAL A N 1
ATOM 914 C CA . VAL A 1 119 ? -3.809 2.036 -47.364 1.00 16.80 115 VAL A CA 1
ATOM 915 C C . VAL A 1 119 ? -2.914 3.004 -46.604 1.00 16.84 115 VAL A C 1
ATOM 916 O O . VAL A 1 119 ? -2.898 3.003 -45.366 1.00 17.54 115 VAL A O 1
ATOM 920 N N . LYS A 1 120 ? -2.161 3.831 -47.320 1.00 17.95 116 LYS A N 1
ATOM 921 C CA . LYS A 1 120 ? -1.192 4.734 -46.718 1.00 18.49 116 LYS A CA 1
ATOM 922 C C . LYS A 1 120 ? -1.545 6.180 -47.041 1.00 19.53 116 LYS A C 1
ATOM 923 O O . LYS A 1 120 ? -1.871 6.511 -48.189 1.00 20.73 116 LYS A O 1
ATOM 929 N N . TRP A 1 121 ? -1.460 7.034 -46.031 1.00 19.45 117 TRP A N 1
ATOM 930 C CA . TRP A 1 121 ? -1.628 8.467 -46.200 1.00 20.79 117 TRP A CA 1
ATOM 931 C C . TRP A 1 121 ? -0.566 9.008 -47.151 1.00 26.51 117 TRP A C 1
ATOM 932 O O . TRP A 1 121 ? 0.577 8.542 -47.177 1.00 29.75 117 TRP A O 1
ATOM 943 N N . MET A 1 122 ? -0.960 9.993 -47.954 1.00 29.98 118 MET A N 1
ATOM 944 C CA . MET A 1 122 ? -0.081 10.590 -48.949 1.00 43.54 118 MET A CA 1
ATOM 945 C C . MET A 1 122 ? 0.115 12.062 -48.630 1.00 52.26 118 MET A C 1
ATOM 946 O O . MET A 1 122 ? -0.809 12.741 -48.170 1.00 54.06 118 MET A O 1
ATOM 951 N N . LEU A 1 123 ? 1.333 12.541 -48.855 1.00 57.34 119 LEU A N 1
ATOM 952 C CA . LEU A 1 123 ? 1.649 13.949 -48.693 1.00 65.39 119 LEU A CA 1
ATOM 953 C C . LEU A 1 123 ? 1.618 14.718 -50.011 1.00 62.76 119 LEU A C 1
ATOM 954 O O . LEU A 1 123 ? 1.705 15.949 -49.987 1.00 66.97 119 LEU A O 1
ATOM 959 N N . THR A 1 124 ? 1.480 14.032 -51.151 1.00 53.93 120 THR A N 1
ATOM 960 C CA . THR A 1 124 ? 1.635 14.652 -52.463 1.00 50.49 120 THR A CA 1
ATOM 961 C C . THR A 1 124 ? 0.616 14.088 -53.449 1.00 50.08 120 THR A C 1
ATOM 962 O O . THR A 1 124 ? 0.164 12.945 -53.327 1.00 40.43 120 THR A O 1
ATOM 966 N N . GLY A 1 125 A 0.272 14.903 -54.450 1.00 52.03 120 GLY A N 1
ATOM 967 C CA . GLY A 1 125 A -0.622 14.483 -55.509 1.00 52.51 120 GLY A CA 1
ATOM 968 C C . GLY A 1 125 A -2.085 14.699 -55.165 1.00 55.78 120 GLY A C 1
ATOM 969 O O . GLY A 1 125 A -2.455 15.051 -54.044 1.00 59.35 120 GLY A O 1
ATOM 970 N N . SER A 1 126 B -2.936 14.472 -56.169 1.00 56.83 120 SER A N 1
ATOM 971 C CA . SER A 1 126 B -4.360 14.773 -56.050 1.00 61.54 120 SER A CA 1
ATOM 972 C C . SER A 1 126 B -5.064 13.841 -55.080 1.00 63.64 120 SER A C 1
ATOM 973 O O . SER A 1 126 B -6.098 14.195 -54.513 1.00 66.03 120 SER A O 1
ATOM 976 N N . HIS A 1 127 C -4.511 12.670 -54.880 1.00 60.91 120 HIS A N 1
ATOM 977 C CA . HIS A 1 127 C -4.974 11.659 -53.955 1.00 57.34 120 HIS A CA 1
ATOM 978 C C . HIS A 1 127 C -4.369 11.831 -52.573 1.00 47.71 120 HIS A C 1
ATOM 979 O O . HIS A 1 127 C -3.197 12.170 -52.411 1.00 45.97 120 HIS A O 1
ATOM 986 N N . MET A 1 128 ? -5.199 11.590 -51.577 1.00 38.73 121 MET A N 1
ATOM 987 C CA . MET A 1 128 ? -4.774 11.705 -50.202 1.00 34.25 121 MET A CA 1
ATOM 988 C C . MET A 1 128 ? -4.287 10.387 -49.651 1.00 30.69 121 MET A C 1
ATOM 989 O O . MET A 1 128 ? -3.656 10.376 -48.597 1.00 29.18 121 MET A O 1
ATOM 994 N N . ILE A 1 129 ? -4.536 9.287 -50.360 1.00 25.27 122 ILE A N 1
ATOM 995 C CA . ILE A 1 129 ? -4.097 7.961 -49.958 1.00 23.01 122 ILE A CA 1
ATOM 996 C C . ILE A 1 129 ? -3.530 7.252 -51.176 1.00 21.09 122 ILE A C 1
ATOM 997 O O . ILE A 1 129 ? -3.805 7.610 -52.323 1.00 25.34 122 ILE A O 1
ATOM 1002 N N . GLU A 1 130 ? -2.712 6.253 -50.902 1.00 18.96 123 GLU A N 1
ATOM 1003 C CA . GLU A 1 130 ? -2.231 5.330 -51.910 1.00 18.72 123 GLU A CA 1
ATOM 1004 C C . GLU A 1 130 ? -2.478 3.919 -51.414 1.00 17.06 123 GLU A C 1
ATOM 1005 O O . GLU A 1 130 ? -2.578 3.675 -50.207 1.00 18.81 123 GLU A O 1
ATOM 1011 N N . PHE A 1 131 ? -2.537 2.982 -52.353 1.00 17.98 124 PHE A N 1
ATOM 1012 C CA . PHE A 1 131 ? -2.638 1.558 -52.049 1.00 17.71 124 PHE A CA 1
ATOM 1013 C C . PHE A 1 131 ? -1.293 0.960 -52.415 1.00 17.11 124 PHE A C 1
ATOM 1014 O O . PHE A 1 131 ? -0.895 1.002 -53.587 1.00 19.35 124 PHE A O 1
ATOM 1022 N N . ILE A 1 132 ? -0.590 0.414 -51.427 1.00 17.13 125 ILE A N 1
ATOM 1023 C CA . ILE A 1 132 ? 0.837 0.156 -51.550 1.00 16.95 125 ILE A CA 1
ATOM 1024 C C . ILE A 1 132 ? 1.163 -1.253 -51.082 1.00 17.46 125 ILE A C 1
ATOM 1025 O O . ILE A 1 132 ? 0.520 -1.803 -50.186 1.00 17.56 125 ILE A O 1
ATOM 1030 N N . GLU A 1 133 ? 2.141 -1.856 -51.746 1.00 17.85 126 GLU A N 1
ATOM 1031 C CA . GLU A 1 133 ? 2.703 -3.120 -51.306 1.00 18.74 126 GLU A CA 1
ATOM 1032 C C . GLU A 1 133 ? 3.315 -2.958 -49.916 1.00 20.29 126 GLU A C 1
ATOM 1033 O O . GLU A 1 133 ? 3.627 -1.848 -49.464 1.00 20.47 126 GLU A O 1
ATOM 1039 N N . PHE A 1 134 ? 3.489 -4.078 -49.225 1.00 18.85 127 PHE A N 1
ATOM 1040 C CA . PHE A 1 134 ? 3.931 -4.002 -47.842 1.00 18.93 127 PHE A CA 1
ATOM 1041 C C . PHE A 1 134 ? 4.637 -5.288 -47.445 1.00 19.53 127 PHE A C 1
ATOM 1042 O O . PHE A 1 134 ? 4.568 -6.305 -48.143 1.00 21.13 127 PHE A O 1
ATOM 1050 N N . GLU A 1 135 ? 5.331 -5.220 -46.311 1.00 19.69 128 GLU A N 1
ATOM 1051 C CA . GLU A 1 135 ? 5.984 -6.354 -45.681 1.00 20.25 128 GLU A CA 1
ATOM 1052 C C . GLU A 1 135 ? 5.491 -6.469 -44.245 1.00 20.22 128 GLU A C 1
ATOM 1053 O O . GLU A 1 135 ? 5.007 -5.487 -43.660 1.00 19.78 128 GLU A O 1
ATOM 1059 N N . ILE A 1 136 ? 5.586 -7.680 -43.691 1.00 23.32 129 ILE A N 1
ATOM 1060 C CA . ILE A 1 136 ? 5.178 -7.994 -42.324 1.00 22.70 129 ILE A CA 1
ATOM 1061 C C . ILE A 1 136 ? 6.378 -8.565 -41.581 1.00 21.28 129 ILE A C 1
ATOM 1062 O O . ILE A 1 136 ? 7.126 -9.377 -42.138 1.00 24.33 129 ILE A O 1
ATOM 1067 N N . GLU A 1 137 ? 6.570 -8.140 -40.334 1.00 21.51 130 GLU A N 1
ATOM 1068 C CA . GLU A 1 137 ? 7.605 -8.693 -39.471 1.00 22.21 130 GLU A CA 1
ATOM 1069 C C . GLU A 1 137 ? 6.950 -9.131 -38.171 1.00 21.81 130 GLU A C 1
ATOM 1070 O O . GLU A 1 137 ? 6.209 -8.362 -37.554 1.00 23.71 130 GLU A O 1
ATOM 1076 N N . ASP A 1 138 ? 7.241 -10.358 -37.758 1.00 25.90 131 ASP A N 1
ATOM 1077 C CA . ASP A 1 138 ? 6.736 -10.937 -36.521 1.00 25.91 131 ASP A CA 1
ATOM 1078 C C . ASP A 1 138 ? 7.682 -10.530 -35.397 1.00 24.51 131 ASP A C 1
ATOM 1079 O O . ASP A 1 138 ? 8.866 -10.885 -35.417 1.00 26.23 131 ASP A O 1
ATOM 1084 N N . LEU A 1 139 ? 7.172 -9.786 -34.425 1.00 27.73 132 LEU A N 1
ATOM 1085 C CA . LEU A 1 139 ? 7.993 -9.320 -33.318 1.00 28.63 132 LEU A CA 1
ATOM 1086 C C . LEU A 1 139 ? 7.930 -10.223 -32.098 1.00 31.22 132 LEU A C 1
ATOM 1087 O O . LEU A 1 139 ? 8.572 -9.913 -31.091 1.00 31.79 132 LEU A O 1
ATOM 1092 N N . GLY A 1 140 ? 7.178 -11.314 -32.152 1.00 29.73 133 GLY A N 1
ATOM 1093 C CA . GLY A 1 140 ? 7.066 -12.175 -30.998 1.00 31.99 133 GLY A CA 1
ATOM 1094 C C . GLY A 1 140 ? 6.134 -11.615 -29.941 1.00 35.58 133 GLY A C 1
ATOM 1095 O O . GLY A 1 140 ? 5.438 -10.613 -30.127 1.00 36.41 133 GLY A O 1
ATOM 1096 N N . VAL A 1 141 ? 6.107 -12.312 -28.813 1.00 30.46 134 VAL A N 1
ATOM 1097 C CA . VAL A 1 141 ? 5.228 -11.958 -27.705 1.00 30.45 134 VAL A CA 1
ATOM 1098 C C . VAL A 1 141 ? 5.880 -10.862 -26.871 1.00 30.92 134 VAL A C 1
ATOM 1099 O O . VAL A 1 141 ? 7.081 -10.912 -26.586 1.00 34.00 134 VAL A O 1
ATOM 1103 N N . MET A 1 142 ? 5.097 -9.842 -26.514 1.00 28.78 135 MET A N 1
ATOM 1104 C CA . MET A 1 142 ? 5.558 -8.760 -25.652 1.00 29.49 135 MET A CA 1
ATOM 1105 C C . MET A 1 142 ? 4.501 -8.449 -24.603 1.00 27.96 135 MET A C 1
ATOM 1106 O O . MET A 1 142 ? 3.303 -8.531 -24.877 1.00 29.62 135 MET A O 1
ATOM 1111 N N . GLU A 1 143 ? 4.947 -8.041 -23.411 1.00 26.67 136 GLU A N 1
ATOM 1112 C CA . GLU A 1 143 ? 4.072 -7.397 -22.436 1.00 28.40 136 GLU A CA 1
ATOM 1113 C C . GLU A 1 143 ? 4.198 -5.891 -22.626 1.00 27.70 136 GLU A C 1
ATOM 1114 O O . GLU A 1 143 ? 5.286 -5.330 -22.468 1.00 32.41 136 GLU A O 1
ATOM 1120 N N . ILE A 1 144 ? 3.098 -5.246 -23.008 1.00 27.04 137 ILE A N 1
ATOM 1121 C CA . ILE A 1 144 ? 3.174 -3.923 -23.615 1.00 23.87 137 ILE A CA 1
ATOM 1122 C C . ILE A 1 144 ? 1.842 -3.213 -23.441 1.00 24.82 137 ILE A C 1
ATOM 1123 O O . ILE A 1 144 ? 0.779 -3.840 -23.452 1.00 25.89 137 ILE A O 1
ATOM 1128 N N . ASP A 1 145 ? 1.896 -1.888 -23.309 1.00 24.22 138 ASP A N 1
ATOM 1129 C CA . ASP A 1 145 ? 0.696 -1.066 -23.342 1.00 26.11 138 ASP A CA 1
ATOM 1130 C C . ASP A 1 145 ? 0.264 -0.888 -24.790 1.00 22.50 138 ASP A C 1
ATOM 1131 O O . ASP A 1 145 ? 1.063 -0.474 -25.638 1.00 22.92 138 ASP A O 1
ATOM 1136 N N . VAL A 1 146 ? -0.998 -1.186 -25.074 1.00 20.79 139 VAL A N 1
ATOM 1137 C CA . VAL A 1 146 ? -1.533 -0.977 -26.411 1.00 21.33 139 VAL A CA 1
ATOM 1138 C C . VAL A 1 146 ? -2.768 -0.088 -26.312 1.00 20.18 139 VAL A C 1
ATOM 1139 O O . VAL A 1 146 ? -3.445 -0.040 -25.279 1.00 21.83 139 VAL A O 1
ATOM 1143 N N . TYR A 1 147 ? -3.050 0.629 -27.394 1.00 19.83 140 TYR A N 1
ATOM 1144 C CA . TYR A 1 147 ? -4.036 1.692 -27.379 1.00 19.63 140 TYR A CA 1
ATOM 1145 C C . TYR A 1 147 ? -4.903 1.594 -28.614 1.00 19.88 140 TYR A C 1
ATOM 1146 O O . TYR A 1 147 ? -4.474 1.110 -29.659 1.00 21.62 140 TYR A O 1
ATOM 1155 N N . ASP A 1 148 ? -6.111 2.112 -28.499 1.00 20.25 141 ASP A N 1
ATOM 1156 C CA . ASP A 1 148 ? -7.020 2.150 -29.620 1.00 21.62 141 ASP A CA 1
ATOM 1157 C C . ASP A 1 148 ? -7.868 3.396 -29.461 1.00 21.68 141 ASP A C 1
ATOM 1158 O O . ASP A 1 148 ? -7.958 3.975 -28.380 1.00 20.34 141 ASP A O 1
ATOM 1163 N N . ILE A 1 149 ? -8.436 3.847 -30.564 1.00 21.03 142 ILE A N 1
ATOM 1164 C CA . ILE A 1 149 ? -9.408 4.923 -30.503 1.00 21.13 142 ILE A CA 1
ATOM 1165 C C . ILE A 1 149 ? -10.661 4.421 -31.192 1.00 21.44 142 ILE A C 1
ATOM 1166 O O . ILE A 1 149 ? -10.592 3.569 -32.085 1.00 24.08 142 ILE A O 1
ATOM 1171 N N . GLU A 1 150 ? -11.808 4.910 -30.751 1.00 22.82 143 GLU A N 1
ATOM 1172 C CA . GLU A 1 150 ? -13.049 4.712 -31.484 1.00 21.92 143 GLU A CA 1
ATOM 1173 C C . GLU A 1 150 ? -13.277 5.943 -32.347 1.00 24.00 143 GLU A C 1
ATOM 1174 O O . GLU A 1 150 ? -13.422 7.056 -31.830 1.00 25.30 143 GLU A O 1
ATOM 1180 N N . VAL A 1 151 ? -13.373 5.732 -33.651 1.00 25.03 144 VAL A N 1
ATOM 1181 C CA . VAL A 1 151 ? -13.542 6.817 -34.609 1.00 25.81 144 VAL A CA 1
ATOM 1182 C C . VAL A 1 151 ? -14.955 6.718 -35.157 1.00 26.38 144 VAL A C 1
ATOM 1183 O O . VAL A 1 151 ? -15.336 5.682 -35.719 1.00 27.95 144 VAL A O 1
ATOM 1187 N N . ASP A 1 152 ? -15.720 7.797 -35.002 1.00 23.33 145 ASP A N 1
ATOM 1188 C CA . ASP A 1 152 ? -17.131 7.787 -35.357 1.00 24.68 145 ASP A CA 1
ATOM 1189 C C . ASP A 1 152 ? -17.332 7.406 -36.815 1.00 23.99 145 ASP A C 1
ATOM 1190 O O . ASP A 1 152 ? -16.641 7.916 -37.706 1.00 25.10 145 ASP A O 1
ATOM 1195 N N . GLY A 1 153 ? -18.263 6.486 -37.055 1.00 23.88 146 GLY A N 1
ATOM 1196 C CA . GLY A 1 153 ? -18.692 6.218 -38.414 1.00 24.43 146 GLY A CA 1
ATOM 1197 C C . GLY A 1 153 ? -17.819 5.254 -39.190 1.00 24.62 146 GLY A C 1
ATOM 1198 O O . GLY A 1 153 ? -18.294 4.224 -39.676 1.00 27.15 146 GLY A O 1
ATOM 1199 N N . ASN A 1 154 ? -16.533 5.567 -39.322 1.00 22.70 147 ASN A N 1
ATOM 1200 C CA . ASN A 1 154 ? -15.681 4.805 -40.227 1.00 20.95 147 ASN A CA 1
ATOM 1201 C C . ASN A 1 154 ? -14.869 3.697 -39.561 1.00 22.99 147 ASN A C 1
ATOM 1202 O O . ASN A 1 154 ? -14.483 2.746 -40.243 1.00 25.87 147 ASN A O 1
ATOM 1207 N N . HIS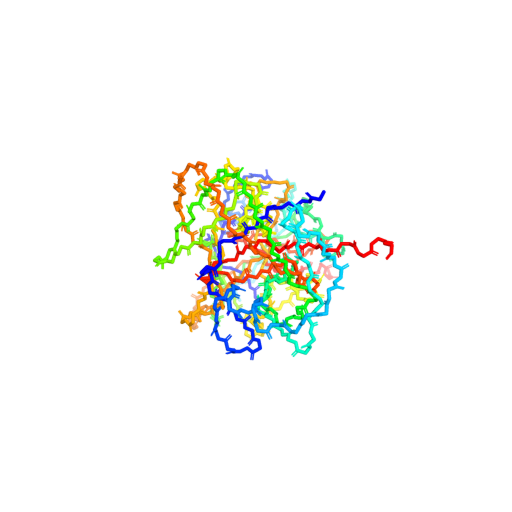 A 1 155 ? -14.608 3.787 -38.263 1.00 24.73 148 HIS A N 1
ATOM 1208 C CA . HIS A 1 155 ? -13.968 2.703 -37.512 1.00 26.66 148 HIS A CA 1
ATOM 1209 C C . HIS A 1 155 ? -12.594 2.330 -38.072 1.00 20.02 148 HIS A C 1
ATOM 1210 O O . HIS A 1 155 ? -12.214 1.157 -38.151 1.00 22.42 148 HIS A O 1
ATOM 1217 N N . ASN A 1 156 ? -11.825 3.342 -38.453 1.00 19.41 149 ASN A N 1
ATOM 1218 C CA . ASN A 1 156 ? -10.424 3.144 -38.796 1.00 17.06 149 ASN A CA 1
ATOM 1219 C C . ASN A 1 156 ? -9.705 4.465 -38.544 1.00 16.97 149 ASN A C 1
ATOM 1220 O O . ASN A 1 156 ? -10.327 5.515 -38.365 1.00 16.76 149 ASN A O 1
ATOM 1225 N N . PHE A 1 157 ? -8.380 4.404 -38.507 1.00 14.56 150 PHE A N 1
ATOM 1226 C CA . PHE A 1 157 ? -7.559 5.586 -38.269 1.00 14.77 150 PHE A CA 1
ATOM 1227 C C . PHE A 1 157 ? -6.167 5.287 -38.805 1.00 14.60 150 PHE A C 1
ATOM 1228 O O . PHE A 1 157 ? -5.788 4.125 -38.978 1.00 14.60 150 PHE A O 1
ATOM 1236 N N . PHE A 1 158 ? -5.397 6.348 -39.072 1.00 15.98 151 PHE A N 1
ATOM 1237 C CA . PHE A 1 158 ? -4.019 6.192 -39.529 1.00 16.39 151 PHE A CA 1
ATOM 1238 C C . PHE A 1 158 ? -3.055 6.152 -38.344 1.00 14.81 151 PHE A C 1
ATOM 1239 O O . PHE A 1 158 ? -3.084 7.039 -37.475 1.00 17.24 151 PHE A O 1
ATOM 1247 N N . GLY A 1 159 ? -2.231 5.111 -38.293 1.00 14.79 152 GLY A N 1
ATOM 1248 C CA . GLY A 1 159 ? -1.143 5.040 -37.330 1.00 15.47 152 GLY A CA 1
ATOM 1249 C C . GLY A 1 159 ? 0.175 5.043 -38.070 1.00 14.85 152 GLY A C 1
ATOM 1250 O O . GLY A 1 159 ? 0.393 4.171 -38.932 1.00 14.60 152 GLY A O 1
ATOM 1251 N N . ASN A 1 160 ? 1.020 6.049 -37.827 1.00 15.69 153 ASN A N 1
ATOM 1252 C CA . ASN A 1 160 ? 2.232 6.237 -38.632 1.00 16.18 153 ASN A CA 1
ATOM 1253 C C . ASN A 1 160 ? 1.919 6.202 -40.121 1.00 17.45 153 ASN A C 1
ATOM 1254 O O . ASN A 1 160 ? 2.648 5.598 -40.916 1.00 17.09 153 ASN A O 1
ATOM 1259 N N . ASP A 1 161 ? 0.808 6.836 -40.498 1.00 15.38 154 ASP A N 1
ATOM 1260 C CA . ASP A 1 161 ? 0.332 7.006 -41.871 1.00 16.13 154 ASP A CA 1
ATOM 1261 C C . ASP A 1 161 ? -0.239 5.745 -42.501 1.00 16.78 154 ASP A C 1
ATOM 1262 O O . ASP A 1 161 ? -0.552 5.766 -43.695 1.00 16.71 154 ASP A O 1
ATOM 1267 N N . ILE A 1 162 ? -0.402 4.661 -41.755 1.00 14.84 155 ILE A N 1
ATOM 1268 C CA . ILE A 1 162 ? -0.921 3.396 -42.284 1.00 13.29 155 ILE A CA 1
ATOM 1269 C C . ILE A 1 162 ? -2.304 3.160 -41.674 1.00 13.65 155 ILE A C 1
ATOM 1270 O O . ILE A 1 162 ? -2.480 3.286 -40.453 1.00 14.78 155 ILE A O 1
ATOM 1275 N N . LEU A 1 163 ? -3.284 2.816 -42.498 1.00 13.61 156 LEU A N 1
ATOM 1276 C CA . LEU A 1 163 ? -4.660 2.726 -42.016 1.00 13.75 156 LEU A CA 1
ATOM 1277 C C . LEU A 1 163 ? -4.871 1.435 -41.231 1.00 15.70 156 LEU A C 1
ATOM 1278 O O . LEU A 1 163 ? -4.607 0.335 -41.750 1.00 16.49 156 LEU A O 1
ATOM 1283 N N . VAL A 1 164 ? -5.352 1.554 -39.988 1.00 15.74 157 VAL A N 1
ATOM 1284 C CA . VAL A 1 164 ? -5.633 0.398 -39.154 1.00 17.83 157 VAL A CA 1
ATOM 1285 C C . VAL A 1 164 ? -7.090 0.448 -38.725 1.00 18.72 157 VAL A C 1
ATOM 1286 O O . VAL A 1 164 ? -7.724 1.501 -38.705 1.00 18.91 157 VAL A O 1
ATOM 1290 N N . HIS A 1 165 ? -7.635 -0.722 -38.398 1.00 19.58 158 HIS A N 1
ATOM 1291 C CA . HIS A 1 165 ? -8.996 -0.794 -37.901 1.00 23.53 158 HIS A CA 1
ATOM 1292 C C . HIS A 1 165 ? -9.060 -0.170 -36.514 1.00 22.67 158 HIS A C 1
ATOM 1293 O O . HIS A 1 165 ? -8.115 -0.261 -35.727 1.00 24.96 158 HIS A O 1
ATOM 1300 N N . ALA A 1 166 ? -10.157 0.525 -36.239 1.00 23.45 159 ALA A N 1
ATOM 1301 C CA . ALA A 1 166 ? -10.353 1.091 -34.921 1.00 28.42 159 ALA A CA 1
ATOM 1302 C C . ALA A 1 166 ? -11.195 0.134 -34.082 1.00 29.93 159 ALA A C 1
ATOM 1303 O O . ALA A 1 166 ? -11.868 -0.762 -34.596 1.00 38.87 159 ALA A O 1
ATOM 1305 N N . SER A 1 167 ? -11.188 0.346 -32.776 1.00 33.30 160 SER A N 1
ATOM 1306 C CA . SER A 1 167 ? -12.153 -0.390 -31.983 1.00 39.58 160 SER A CA 1
ATOM 1307 C C . SER A 1 167 ? -13.432 0.418 -31.937 1.00 37.23 160 SER A C 1
ATOM 1308 O O . SER A 1 167 ? -13.443 1.629 -32.165 1.00 48.34 160 SER A O 1
ATOM 1311 N N . VAL A 1 168 ? -14.522 -0.253 -31.622 1.00 47.62 161 VAL A N 1
ATOM 1312 C CA . VAL A 1 168 ? -15.704 0.455 -31.176 1.00 48.21 161 VAL A CA 1
ATOM 1313 C C . VAL A 1 168 ? -15.956 -0.002 -29.755 1.00 52.19 161 VAL A C 1
ATOM 1314 O O . VAL A 1 168 ? -15.925 -1.204 -29.470 1.00 52.03 161 VAL A O 1
ATOM 1318 N N . TYR A 1 169 ? -16.143 0.957 -28.863 1.00 56.23 162 TYR A N 1
ATOM 1319 C CA . TYR A 1 169 ? -16.605 0.676 -27.521 1.00 59.08 162 TYR A CA 1
ATOM 1320 C C . TYR A 1 169 ? -18.093 0.927 -27.607 1.00 62.03 162 TYR A C 1
ATOM 1321 O O . TYR A 1 169 ? -1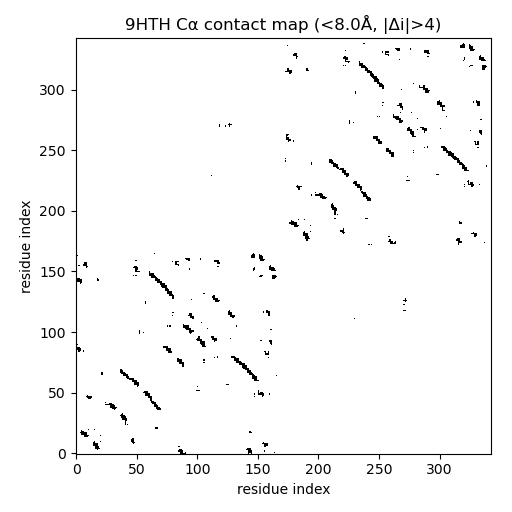8.524 2.072 -27.785 1.00 65.73 162 TYR A O 1
ATOM 1330 N N . LEU A 1 170 ? -18.874 -0.128 -27.469 1.00 54.36 163 LEU A N 1
ATOM 1331 C CA . LEU A 1 170 ? -20.309 0.058 -27.447 1.00 57.29 163 LEU A CA 1
ATOM 1332 C C . LEU A 1 170 ? -20.654 0.425 -26.017 1.00 60.30 163 LEU A C 1
ATOM 1333 O O . LEU A 1 170 ? -20.412 -0.360 -25.094 1.00 63.29 163 LEU A O 1
ATOM 1338 N N . ASN A 1 171 ? -21.156 1.645 -25.823 1.00 64.02 164 ASN A N 1
ATOM 1339 C CA . ASN A 1 171 ? -21.585 2.072 -24.498 1.00 66.21 164 ASN A CA 1
ATOM 1340 C C . ASN A 1 171 ? -22.872 1.293 -24.270 1.00 66.28 164 ASN A C 1
ATOM 1341 O O . ASN A 1 171 ? -23.987 1.785 -24.455 1.00 70.38 164 ASN A O 1
ATOM 1346 N N . LYS A 1 172 ? -22.697 0.033 -23.868 1.00 58.44 165 LYS A N 1
ATOM 1347 C CA . LYS A 1 172 ? -23.818 -0.896 -23.797 1.00 56.10 165 LYS A CA 1
ATOM 1348 C C . LYS A 1 172 ? -24.782 -0.499 -22.690 1.00 54.86 165 LYS A C 1
ATOM 1349 O O . LYS A 1 172 ? -26.001 -0.471 -22.893 1.00 50.20 165 LYS A O 1
ATOM 1355 N N . LEU A 1 173 ? -24.252 -0.193 -21.512 1.00 62.25 166 LEU A N 1
ATOM 1356 C CA . LEU A 1 173 ? -25.077 0.042 -20.340 1.00 66.58 166 LEU A CA 1
ATOM 1357 C C . LEU A 1 173 ? -24.759 1.401 -19.720 1.00 67.47 166 LEU A C 1
ATOM 1358 O O . LEU A 1 173 ? -25.196 1.706 -18.612 1.00 67.12 166 LEU A O 1
ATOM 1363 N N . ILE B 1 1 ? -1.068 9.369 -88.202 1.00 49.10 -3 ILE B N 1
ATOM 1364 C CA . ILE B 1 1 ? -0.655 8.178 -87.468 1.00 44.38 -3 ILE B CA 1
ATOM 1365 C C . ILE B 1 1 ? 0.454 8.506 -86.477 1.00 42.19 -3 ILE B C 1
ATOM 1366 O O . ILE B 1 1 ? 1.413 9.210 -86.801 1.00 35.04 -3 ILE B O 1
ATOM 1371 N N . ASP B 1 2 ? 0.313 7.996 -85.261 1.00 38.45 -2 ASP B N 1
ATOM 1372 C CA . ASP B 1 2 ? 1.356 8.147 -84.261 1.00 35.77 -2 ASP B CA 1
ATOM 1373 C C . ASP B 1 2 ? 2.490 7.178 -84.561 1.00 35.13 -2 ASP B C 1
ATOM 1374 O O . ASP B 1 2 ? 2.260 6.025 -84.935 1.00 36.95 -2 ASP B O 1
ATOM 1379 N N . THR B 1 3 ? 3.725 7.660 -84.415 1.00 26.92 -1 THR B N 1
ATOM 1380 C CA . THR B 1 3 ? 4.897 6.828 -84.655 1.00 24.20 -1 THR B CA 1
ATOM 1381 C C . THR B 1 3 ? 5.865 6.798 -83.477 1.00 28.49 -1 THR B C 1
ATOM 1382 O O . THR B 1 3 ? 7.018 6.395 -83.658 1.00 28.50 -1 THR B O 1
ATOM 1386 N N . ASP B 1 4 ? 5.444 7.224 -82.288 1.00 24.90 0 ASP B N 1
ATOM 1387 C CA . ASP B 1 4 ? 6.289 7.056 -81.111 1.00 22.17 0 ASP B CA 1
ATOM 1388 C C . ASP B 1 4 ? 6.445 5.569 -80.814 1.00 18.80 0 ASP B C 1
ATOM 1389 O O . ASP B 1 4 ? 5.495 4.793 -80.979 1.00 24.91 0 ASP B O 1
ATOM 1394 N N . ALA B 1 5 ? 7.642 5.161 -80.383 1.00 18.38 1 ALA B N 1
ATOM 1395 C CA . ALA B 1 5 ? 7.945 3.735 -80.199 1.00 18.89 1 ALA B CA 1
ATOM 1396 C C . ALA B 1 5 ? 9.311 3.566 -79.503 1.00 20.00 1 ALA B C 1
ATOM 1397 O O . ALA B 1 5 ? 9.919 4.544 -79.042 1.00 18.06 1 ALA B O 1
ATOM 1399 N N . VAL B 1 6 ? 9.812 2.311 -79.443 1.00 18.24 2 VAL B N 1
ATOM 1400 C CA . VAL B 1 6 ? 11.096 1.953 -78.827 1.00 16.14 2 VAL B CA 1
ATOM 1401 C C . VAL B 1 6 ? 12.042 1.362 -79.868 1.00 15.70 2 VAL B C 1
ATOM 1402 O O . VAL B 1 6 ? 11.617 0.880 -80.925 1.00 16.06 2 VAL B O 1
ATOM 1406 N N . VAL B 1 7 ? 13.342 1.340 -79.555 1.00 15.29 3 VAL B N 1
ATOM 1407 C CA . VAL B 1 7 ? 14.304 0.834 -80.552 1.00 15.33 3 VAL B CA 1
ATOM 1408 C C . VAL B 1 7 ? 14.184 -0.682 -80.713 1.00 15.11 3 VAL B C 1
ATOM 1409 O O . VAL B 1 7 ? 13.720 -1.415 -79.829 1.00 14.77 3 VAL B O 1
ATOM 1413 N N . GLY B 1 8 ? 14.643 -1.168 -81.870 1.00 15.94 4 GLY B N 1
ATOM 1414 C CA . GLY B 1 8 ? 14.433 -2.563 -82.222 1.00 15.31 4 GLY B CA 1
ATOM 1415 C C . GLY B 1 8 ? 15.179 -3.568 -81.381 1.00 14.69 4 GLY B C 1
ATOM 1416 O O . GLY B 1 8 ? 14.746 -4.723 -81.310 1.00 16.63 4 GLY B O 1
ATOM 1417 N N . ASP B 1 9 ? 16.285 -3.173 -80.754 1.00 15.67 5 ASP B N 1
ATOM 1418 C CA . ASP B 1 9 ? 17.050 -4.133 -79.968 1.00 18.14 5 ASP B CA 1
ATOM 1419 C C . ASP B 1 9 ? 16.501 -4.330 -78.566 1.00 16.88 5 ASP B C 1
ATOM 1420 O O . ASP B 1 9 ? 17.078 -5.114 -77.804 1.00 19.84 5 ASP B O 1
ATOM 1425 N N . THR B 1 10 ? 15.412 -3.643 -78.223 1.00 15.28 6 THR B N 1
ATOM 1426 C CA . THR B 1 10 ? 14.803 -3.768 -76.901 1.00 14.91 6 THR B CA 1
ATOM 1427 C C . THR B 1 10 ? 14.319 -5.203 -76.707 1.00 16.71 6 THR B C 1
ATOM 1428 O O . THR B 1 10 ? 13.562 -5.729 -77.535 1.00 15.58 6 THR B O 1
ATOM 1432 N N . ILE B 1 11 ? 14.714 -5.836 -75.606 1.00 15.19 7 ILE B N 1
ATOM 1433 C CA . ILE B 1 11 ? 14.352 -7.223 -75.323 1.00 16.31 7 ILE B CA 1
ATOM 1434 C C . ILE B 1 11 ? 12.989 -7.266 -74.645 1.00 14.81 7 ILE B C 1
ATOM 1435 O O . ILE B 1 11 ? 12.730 -6.523 -73.681 1.00 14.32 7 ILE B O 1
ATOM 1440 N N . ILE B 1 12 ? 12.115 -8.136 -75.137 1.00 13.43 8 ILE B N 1
ATOM 1441 C CA . ILE B 1 12 ? 10.777 -8.312 -74.582 1.00 14.69 8 ILE B CA 1
ATOM 1442 C C . ILE B 1 12 ? 10.498 -9.795 -74.332 1.00 14.68 8 ILE B C 1
ATOM 1443 O O . ILE B 1 12 ? 11.128 -10.677 -74.923 1.00 15.77 8 ILE B O 1
ATOM 1448 N N . ASP B 1 13 ? 9.515 -10.059 -73.477 1.00 14.61 9 ASP B N 1
ATOM 1449 C CA . ASP B 1 13 ? 8.989 -11.408 -73.277 1.00 14.73 9 ASP B CA 1
ATOM 1450 C C . ASP B 1 13 ? 7.935 -11.673 -74.338 1.00 14.49 9 ASP B C 1
ATOM 1451 O O . ASP B 1 13 ? 7.044 -10.843 -74.570 1.00 16.09 9 ASP B O 1
ATOM 1456 N N . VAL B 1 14 ? 8.048 -12.803 -75.025 1.00 13.91 10 VAL B N 1
ATOM 1457 C CA . VAL B 1 14 ? 6.994 -13.278 -75.906 1.00 14.91 10 VAL B CA 1
ATOM 1458 C C . VAL B 1 14 ? 6.667 -14.696 -75.466 1.00 14.76 10 VAL B C 1
ATOM 1459 O O . VAL B 1 14 ? 7.474 -15.613 -75.681 1.00 15.86 10 VAL B O 1
ATOM 1463 N N . SER B 1 15 ? 5.522 -14.872 -74.808 1.00 14.68 11 SER B N 1
ATOM 1464 C CA . SER B 1 15 ? 5.079 -16.181 -74.332 1.00 14.11 11 SER B CA 1
ATOM 1465 C C . SER B 1 15 ? 6.163 -16.921 -73.552 1.00 14.93 11 SER B C 1
ATOM 1466 O O . SER B 1 15 ? 6.321 -18.135 -73.692 1.00 18.42 11 SER B O 1
ATOM 1469 N N . GLY B 1 16 ? 6.914 -16.200 -72.716 1.00 13.66 12 GLY B N 1
ATOM 1470 C CA . GLY B 1 16 ? 7.900 -16.828 -71.853 1.00 14.47 12 GLY B CA 1
ATOM 1471 C C . GLY B 1 16 ? 9.303 -16.908 -72.419 1.00 19.08 12 GLY B C 1
ATOM 1472 O O . GLY B 1 16 ? 10.240 -17.232 -71.677 1.00 20.86 12 GLY B O 1
ATOM 1473 N N . LYS B 1 17 ? 9.482 -16.642 -73.700 1.00 16.72 13 LYS B N 1
ATOM 1474 C CA . LYS B 1 17 ? 10.776 -16.534 -74.356 1.00 19.42 13 LYS B CA 1
ATOM 1475 C C . LYS B 1 17 ? 11.179 -15.071 -74.381 1.00 17.63 13 LYS B C 1
ATOM 1476 O O . LYS B 1 17 ? 10.333 -14.180 -74.298 1.00 20.14 13 LYS B O 1
ATOM 1482 N N . LYS B 1 18 ? 12.470 -14.822 -74.523 1.00 16.37 14 LYS B N 1
ATOM 1483 C CA . LYS B 1 18 ? 13.005 -13.482 -74.690 1.00 16.88 14 LYS B CA 1
ATOM 1484 C C . LYS B 1 18 ? 13.558 -13.328 -76.102 1.00 17.22 14 LYS B C 1
ATOM 1485 O O . LYS B 1 18 ? 14.221 -14.230 -76.624 1.00 18.58 14 LYS B O 1
ATOM 1491 N N . MET B 1 19 ? 13.275 -12.191 -76.716 1.00 15.64 15 MET B N 1
ATOM 1492 C CA . MET B 1 19 ? 13.843 -11.840 -78.015 1.00 16.16 15 MET B CA 1
ATOM 1493 C C . MET B 1 19 ? 13.739 -10.326 -78.152 1.00 14.67 15 MET B C 1
ATOM 1494 O O . MET B 1 19 ? 13.032 -9.672 -77.379 1.00 14.47 15 MET B O 1
ATOM 1499 N N . THR B 1 20 ? 14.460 -9.763 -79.117 1.00 15.29 16 THR B N 1
ATOM 1500 C CA . THR B 1 20 ? 14.266 -8.332 -79.356 1.00 15.30 16 THR B CA 1
ATOM 1501 C C . THR B 1 20 ? 12.921 -8.072 -80.032 1.00 14.23 16 THR B C 1
ATOM 1502 O O . THR B 1 20 ? 12.351 -8.935 -80.710 1.00 14.06 16 THR B O 1
ATOM 1506 N N . ILE B 1 21 ? 12.409 -6.855 -79.843 1.00 13.73 17 ILE B N 1
ATOM 1507 C CA . ILE B 1 21 ? 11.141 -6.500 -80.473 1.00 13.08 17 ILE B CA 1
ATOM 1508 C C . ILE B 1 21 ? 11.252 -6.541 -82.002 1.00 13.72 17 ILE B C 1
ATOM 1509 O O . ILE B 1 21 ? 10.291 -6.908 -82.691 1.00 13.69 17 ILE B O 1
ATOM 1514 N N . ALA B 1 22 ? 12.421 -6.191 -82.548 1.00 13.36 18 ALA B N 1
ATOM 1515 C CA . ALA B 1 22 ? 12.639 -6.319 -83.989 1.00 14.82 18 ALA B CA 1
ATOM 1516 C C . ALA B 1 22 ? 12.604 -7.778 -84.439 1.00 15.45 18 ALA B C 1
ATOM 1517 O O . ALA B 1 22 ? 11.980 -8.105 -85.459 1.00 15.40 18 ALA B O 1
ATOM 1519 N N . GLU B 1 23 ? 13.273 -8.669 -83.697 1.00 14.95 19 GLU B N 1
ATOM 1520 C CA . GLU B 1 23 ? 13.210 -10.095 -84.010 1.00 14.34 19 GLU B CA 1
ATOM 1521 C C . GLU B 1 23 ? 11.775 -10.606 -83.952 1.00 15.27 19 GLU B C 1
ATOM 1522 O O . GLU B 1 23 ? 11.365 -11.429 -84.785 1.00 16.07 19 GLU B O 1
ATOM 1528 N N . PHE B 1 24 ? 10.989 -10.133 -82.981 1.00 14.25 20 PHE B N 1
ATOM 1529 C CA . PHE B 1 24 ? 9.592 -10.548 -82.887 1.00 13.87 20 PHE B CA 1
ATOM 1530 C C . PHE B 1 24 ? 8.789 -10.053 -84.090 1.00 14.48 20 PHE B C 1
ATOM 1531 O O . PHE B 1 24 ? 8.026 -10.817 -84.702 1.00 15.30 20 PHE B O 1
ATOM 1539 N N . TYR B 1 25 ? 8.972 -8.788 -84.476 1.00 12.53 21 TYR B N 1
ATOM 1540 C CA . TYR B 1 25 ? 8.331 -8.269 -85.683 1.00 13.62 21 TYR B CA 1
ATOM 1541 C C . TYR B 1 25 ? 8.682 -9.116 -86.906 1.00 14.75 21 TYR B C 1
ATOM 1542 O O . TYR B 1 25 ? 7.795 -9.518 -87.671 1.00 15.89 21 TYR B O 1
ATOM 1551 N N . ASP B 1 26 ? 9.963 -9.421 -87.087 1.00 13.80 22 ASP B N 1
ATOM 1552 C CA . ASP B 1 26 ? 10.387 -10.168 -88.274 1.00 15.40 22 ASP B CA 1
ATOM 1553 C C . ASP B 1 26 ? 9.812 -11.579 -88.266 1.00 17.68 22 ASP B C 1
ATOM 1554 O O . ASP B 1 26 ? 9.520 -12.127 -89.333 1.00 21.47 22 ASP B O 1
ATOM 1559 N N . SER B 1 27 ? 9.641 -12.175 -87.085 1.00 16.91 23 SER B N 1
ATOM 1560 C CA . SER B 1 27 ? 9.108 -13.524 -86.937 1.00 17.95 23 SER B CA 1
ATOM 1561 C C . SER B 1 27 ? 7.595 -13.588 -87.103 1.00 20.91 23 SER B C 1
ATOM 1562 O O . SER B 1 27 ? 7.042 -14.685 -87.244 1.00 23.43 23 SER B O 1
ATOM 1565 N N . THR B 1 28 ? 6.913 -12.468 -87.059 1.00 16.97 24 THR B N 1
ATOM 1566 C CA . THR B 1 28 ? 5.462 -12.478 -87.114 1.00 17.20 24 THR B CA 1
ATOM 1567 C C . THR B 1 28 ? 5.030 -12.585 -88.577 1.00 15.84 24 THR B C 1
ATOM 1568 O O . THR B 1 28 ? 5.507 -11.819 -89.416 1.00 17.42 24 THR B O 1
ATOM 1572 N N . PRO B 1 29 ? 4.139 -13.519 -88.911 1.00 19.55 25 PRO B N 1
ATOM 1573 C CA . PRO B 1 29 ? 3.707 -13.636 -90.309 1.00 20.82 25 PRO B CA 1
ATOM 1574 C C . PRO B 1 29 ? 3.110 -12.334 -90.819 1.00 19.62 25 PRO B C 1
ATOM 1575 O O . PRO B 1 29 ? 2.616 -11.505 -90.053 1.00 17.82 25 PRO B O 1
ATOM 1579 N N . ASP B 1 30 ? 3.191 -12.153 -92.134 1.00 19.66 26 ASP B N 1
ATOM 1580 C CA . ASP B 1 30 ? 2.820 -10.911 -92.815 1.00 18.83 26 ASP B CA 1
ATOM 1581 C C . ASP B 1 30 ? 1.302 -10.768 -92.968 1.00 18.93 26 ASP B C 1
ATOM 1582 O O . ASP B 1 30 ? 0.756 -10.693 -94.069 1.00 22.71 26 ASP B O 1
ATOM 1587 N N . VAL B 1 31 ? 0.621 -10.740 -91.832 1.00 18.72 27 VAL B N 1
ATOM 1588 C CA . VAL B 1 31 ? -0.819 -10.508 -91.767 1.00 17.10 27 VAL B CA 1
ATOM 1589 C C . VAL B 1 31 ? -0.975 -9.034 -91.396 1.00 17.22 27 VAL B C 1
ATOM 1590 O O . VAL B 1 31 ? -0.993 -8.655 -90.221 1.00 16.08 27 VAL B O 1
ATOM 1594 N N . PHE B 1 32 ? -1.028 -8.168 -92.391 1.00 16.44 28 PHE B N 1
ATOM 1595 C CA . PHE B 1 32 ? -0.981 -6.737 -92.125 1.00 15.76 28 PHE B CA 1
ATOM 1596 C C . PHE B 1 32 ? -2.358 -6.174 -91.804 1.00 17.27 28 PHE B C 1
ATOM 1597 O O . PHE B 1 32 ? -3.332 -6.431 -92.524 1.00 19.56 28 PHE B O 1
ATOM 1605 N N . MET B 1 33 ? -2.430 -5.417 -90.709 1.00 17.61 29 MET B N 1
ATOM 1606 C CA . MET B 1 33 ? -3.566 -4.561 -90.422 1.00 19.27 29 MET B CA 1
ATOM 1607 C C . MET B 1 33 ? -3.415 -3.202 -91.084 1.00 19.58 29 MET B C 1
ATOM 1608 O O . MET B 1 33 ? -4.416 -2.559 -91.428 1.00 21.60 29 MET B O 1
ATOM 1613 N N . ARG B 1 34 ? -2.181 -2.755 -91.268 1.00 19.16 30 ARG B N 1
ATOM 1614 C CA . ARG B 1 34 ? -1.871 -1.503 -91.931 1.00 17.85 30 ARG B CA 1
ATOM 1615 C C . ARG B 1 34 ? -0.517 -1.666 -92.590 1.00 19.42 30 ARG B C 1
ATOM 1616 O O . ARG B 1 34 ? 0.397 -2.247 -92.003 1.00 19.13 30 ARG B O 1
ATOM 1624 N N . ARG B 1 35 ? -0.400 -1.192 -93.827 1.00 20.40 31 ARG B N 1
ATOM 1625 C CA . ARG B 1 35 ? 0.882 -1.240 -94.518 1.00 19.11 31 ARG B CA 1
ATOM 1626 C C . ARG B 1 35 ? 0.954 -0.089 -95.501 1.00 21.22 31 ARG B C 1
ATOM 1627 O O . ARG B 1 35 ? 0.091 0.033 -96.380 1.00 22.45 31 ARG B O 1
ATOM 1635 N N . ASN B 1 36 ? 1.977 0.744 -95.363 1.00 22.24 32 ASN B N 1
ATOM 1636 C CA . ASN B 1 36 ? 2.285 1.774 -96.350 1.00 27.32 32 ASN B CA 1
ATOM 1637 C C . ASN B 1 36 ? 3.803 1.822 -96.438 1.00 24.10 32 ASN B C 1
ATOM 1638 O O . ASN B 1 36 ? 4.456 2.420 -95.572 1.00 22.45 32 ASN B O 1
ATOM 1643 N N . ASP B 1 37 ? 4.358 1.142 -97.443 1.00 23.27 33 ASP B N 1
ATOM 1644 C CA . ASP B 1 37 ? 5.807 1.128 -97.604 1.00 23.96 33 ASP B CA 1
ATOM 1645 C C . ASP B 1 37 ? 6.347 2.530 -97.826 1.00 25.51 33 ASP B C 1
ATOM 1646 O O . ASP B 1 37 ? 7.466 2.836 -97.400 1.00 29.98 33 ASP B O 1
ATOM 1651 N N . GLU B 1 38 ? 5.567 3.398 -98.477 1.00 26.38 34 GLU B N 1
ATOM 1652 C CA . GLU B 1 38 ? 6.069 4.727 -98.806 1.00 33.34 34 GLU B CA 1
ATOM 1653 C C . GLU B 1 38 ? 6.220 5.580 -97.557 1.00 28.75 34 GLU B C 1
ATOM 1654 O O . GLU B 1 38 ? 7.181 6.351 -97.441 1.00 32.83 34 GLU B O 1
ATOM 1660 N N . ALA B 1 39 ? 5.276 5.463 -96.619 1.00 26.58 35 ALA B N 1
ATOM 1661 C CA . ALA B 1 39 ? 5.361 6.127 -95.326 1.00 25.95 35 ALA B CA 1
ATOM 1662 C C . ALA B 1 39 ? 6.223 5.372 -94.318 1.00 29.04 35 ALA B C 1
ATOM 1663 O O . ALA B 1 39 ? 6.457 5.892 -93.223 1.00 30.25 35 ALA B O 1
ATOM 1665 N N . ARG B 1 40 ? 6.723 4.189 -94.672 1.00 23.67 36 ARG B N 1
ATOM 1666 C CA . ARG B 1 40 ? 7.475 3.315 -93.757 1.00 23.88 36 ARG B CA 1
ATOM 1667 C C . ARG B 1 40 ? 6.726 3.055 -92.446 1.00 19.90 36 ARG B C 1
ATOM 1668 O O . ARG B 1 40 ? 7.195 3.357 -91.345 1.00 21.09 36 ARG B O 1
ATOM 1676 N N . ASP B 1 41 ? 5.545 2.468 -92.592 1.00 19.95 37 ASP B N 1
ATOM 1677 C CA . ASP B 1 41 ? 4.609 2.282 -91.496 1.00 21.80 37 ASP B CA 1
ATOM 1678 C C . ASP B 1 41 ? 3.922 0.942 -91.689 1.00 20.82 37 ASP B C 1
ATOM 1679 O O . ASP B 1 41 ? 3.277 0.717 -92.720 1.00 20.97 37 ASP B O 1
ATOM 1684 N N . TRP B 1 42 ? 4.058 0.058 -90.704 1.00 17.98 38 TRP B N 1
ATOM 1685 C CA . TRP B 1 42 ? 3.532 -1.296 -90.786 1.00 17.93 38 TRP B CA 1
ATOM 1686 C C . TRP B 1 42 ? 2.930 -1.699 -89.452 1.00 16.04 38 TRP B C 1
ATOM 1687 O O . TRP B 1 42 ? 3.523 -1.454 -88.392 1.00 17.12 38 TRP B O 1
ATOM 1698 N N . VAL B 1 43 ? 1.772 -2.352 -89.511 1.00 15.21 39 VAL B N 1
ATOM 1699 C CA . VAL B 1 43 ? 1.133 -2.963 -88.346 1.00 15.30 39 VAL B CA 1
ATOM 1700 C C . VAL B 1 43 ? 0.739 -4.384 -88.716 1.00 15.19 39 VAL B C 1
ATOM 1701 O O . VAL B 1 43 ? -0.009 -4.589 -89.685 1.00 16.01 39 VAL B O 1
ATOM 1705 N N . LYS B 1 44 ? 1.213 -5.354 -87.940 1.00 15.37 40 LYS B N 1
ATOM 1706 C CA . LYS B 1 44 ? 0.864 -6.758 -88.121 1.00 15.49 40 LYS B CA 1
ATOM 1707 C C . LYS B 1 44 ? -0.069 -7.216 -87.008 1.00 15.33 40 LYS B C 1
ATOM 1708 O O . LYS B 1 44 ? 0.118 -6.841 -85.843 1.00 13.82 40 LYS B O 1
ATOM 1714 N N . ARG B 1 45 ? -1.072 -8.014 -87.371 1.00 15.26 41 ARG B N 1
ATOM 1715 C CA . ARG B 1 45 ? -1.841 -8.757 -86.382 1.00 15.08 41 ARG B CA 1
ATOM 1716 C C . ARG B 1 45 ? -0.949 -9.840 -85.785 1.00 16.98 41 ARG B C 1
ATOM 1717 O O . ARG B 1 45 ? -0.098 -10.416 -86.471 1.00 18.43 41 ARG B O 1
ATOM 1725 N N . VAL B 1 46 ? -1.110 -10.105 -84.486 1.00 17.34 42 VAL B N 1
ATOM 1726 C CA . VAL B 1 46 ? -0.307 -11.108 -83.799 1.00 18.26 42 VAL B CA 1
ATOM 1727 C C . VAL B 1 46 ? -1.231 -12.198 -83.293 1.00 20.33 42 VAL B C 1
ATOM 1728 O O . VAL B 1 46 ? -2.253 -11.900 -82.673 1.00 19.27 42 VAL B O 1
ATOM 1732 N N . GLY B 1 47 ? -0.854 -13.454 -83.531 1.00 20.82 43 GLY B N 1
ATOM 1733 C CA . GLY B 1 47 ? -1.660 -14.570 -83.070 1.00 21.40 43 GLY B CA 1
ATOM 1734 C C . GLY B 1 47 ? -0.950 -15.490 -82.095 1.00 18.56 43 GLY B C 1
ATOM 1735 O O . GLY B 1 47 ? 0.194 -15.899 -82.323 1.00 22.56 43 GLY B O 1
ATOM 1736 N N . GLY B 1 48 ? -1.643 -15.811 -81.007 1.00 19.51 44 GLY B N 1
ATOM 1737 C CA . GLY B 1 48 ? -1.195 -16.816 -80.057 1.00 18.72 44 GLY B CA 1
ATOM 1738 C C . GLY B 1 48 ? -0.047 -16.418 -79.154 1.00 17.91 44 GLY B C 1
ATOM 1739 O O . GLY B 1 48 ? 0.566 -17.304 -78.558 1.00 22.21 44 GLY B O 1
ATOM 1740 N N . LYS B 1 49 ? 0.225 -15.116 -78.966 1.00 16.30 45 LYS B N 1
ATOM 1741 C CA . LYS B 1 49 ? 1.366 -14.654 -78.183 1.00 14.64 45 LYS B CA 1
ATOM 1742 C C . LYS B 1 49 ? 0.917 -13.770 -77.031 1.00 14.50 45 LYS B C 1
ATOM 1743 O O . LYS B 1 49 ? -0.075 -13.042 -77.126 1.00 18.22 45 LYS B O 1
ATOM 1749 N N . THR B 1 50 ? 1.673 -13.834 -75.942 1.00 13.48 46 THR B N 1
ATOM 1750 C CA . THR B 1 50 ? 1.434 -13.023 -74.757 1.00 13.14 46 THR B CA 1
ATOM 1751 C C . THR B 1 50 ? 2.718 -12.303 -74.350 1.00 15.65 46 THR B C 1
ATOM 1752 O O . THR B 1 50 ? 3.819 -12.661 -74.774 1.00 15.06 46 THR B O 1
ATOM 1756 N N . SER B 1 51 ? 2.580 -11.309 -73.474 1.00 14.62 47 SER B N 1
ATOM 1757 C CA . SER B 1 51 ? 3.732 -10.673 -72.851 1.00 14.71 47 SER B CA 1
ATOM 1758 C C . SER B 1 51 ? 3.388 -10.325 -71.405 1.00 16.56 47 SER B C 1
ATOM 1759 O O . SER B 1 51 ? 2.262 -10.517 -70.938 1.00 17.30 47 SER B O 1
ATOM 1762 N N . LEU B 1 52 ? 4.397 -9.857 -70.678 1.00 15.83 48 LEU B N 1
ATOM 1763 C CA . LEU B 1 52 ? 4.238 -9.454 -69.285 1.00 14.97 48 LEU B CA 1
ATOM 1764 C C . LEU B 1 52 ? 3.939 -7.965 -69.206 1.00 17.24 48 LEU B C 1
ATOM 1765 O O . LEU B 1 52 ? 4.547 -7.155 -69.915 1.00 20.95 48 LEU B O 1
ATOM 1770 N N . SER B 1 53 ? 3.049 -7.608 -68.281 1.00 15.59 49 SER B N 1
ATOM 1771 C CA . SER B 1 53 ? 2.561 -6.239 -68.143 1.00 15.21 49 SER B CA 1
ATOM 1772 C C . SER B 1 53 ? 2.221 -6.015 -66.678 1.00 15.49 49 SER B C 1
ATOM 1773 O O . SER B 1 53 ? 2.281 -6.936 -65.860 1.00 16.68 49 SER B O 1
ATOM 1776 N N . VAL B 1 54 ? 1.890 -4.773 -66.340 1.00 14.42 50 VAL B N 1
ATOM 1777 C CA . VAL B 1 54 ? 1.440 -4.431 -64.989 1.00 14.13 50 VAL B CA 1
ATOM 1778 C C . VAL B 1 54 ? 0.058 -3.798 -65.077 1.00 14.03 50 VAL B C 1
ATOM 1779 O O . VAL B 1 54 ? -0.174 -2.875 -65.872 1.00 15.43 50 VAL B O 1
ATOM 1783 N N . ASN B 1 55 ? -0.863 -4.308 -64.276 1.00 14.29 51 ASN B N 1
ATOM 1784 C CA . ASN B 1 55 ? -2.178 -3.698 -64.165 1.00 13.64 51 ASN B CA 1
ATOM 1785 C C . ASN B 1 55 ? -2.040 -2.434 -63.314 1.00 13.91 51 ASN B C 1
ATOM 1786 O O . ASN B 1 55 ? -1.657 -2.509 -62.142 1.00 16.70 51 ASN B O 1
ATOM 1791 N N . THR B 1 56 ? -2.302 -1.269 -63.905 1.00 15.99 52 THR B N 1
ATOM 1792 C CA . THR B 1 56 ? -2.063 -0.027 -63.175 1.00 19.23 52 THR B CA 1
ATOM 1793 C C . THR B 1 56 ? -3.086 0.230 -62.088 1.00 18.29 52 THR B C 1
ATOM 1794 O O . THR B 1 56 ? -2.831 1.066 -61.212 1.00 21.42 52 THR B O 1
ATOM 1798 N N . TYR B 1 57 ? -4.208 -0.486 -62.081 1.00 15.03 53 TYR B N 1
ATOM 1799 C CA . TYR B 1 57 ? -5.192 -0.352 -61.017 1.00 16.64 53 TYR B CA 1
ATOM 1800 C C . TYR B 1 57 ? -4.840 -1.213 -59.809 1.00 18.45 53 TYR B C 1
ATOM 1801 O O . TYR B 1 57 ? -4.952 -0.751 -58.663 1.00 19.35 53 TYR B O 1
ATOM 1810 N N . SER B 1 58 ? -4.504 -2.488 -60.029 1.00 18.23 54 SER B N 1
ATOM 1811 C CA . SER B 1 58 ? -4.192 -3.406 -58.933 1.00 18.58 54 SER B CA 1
ATOM 1812 C C . SER B 1 58 ? -2.723 -3.412 -58.551 1.00 18.98 54 SER B C 1
ATOM 1813 O O . SER B 1 58 ? -2.389 -3.832 -57.431 1.00 20.15 54 SER B O 1
ATOM 1816 N N . GLY B 1 59 ? -1.845 -2.991 -59.449 1.00 17.37 55 GLY B N 1
ATOM 1817 C CA . GLY B 1 59 ? -0.417 -3.084 -59.223 1.00 17.73 55 GLY B CA 1
ATOM 1818 C C . GLY B 1 59 ? 0.190 -4.445 -59.473 1.00 18.82 55 GLY B C 1
ATOM 1819 O O . GLY B 1 59 ? 1.382 -4.628 -59.214 1.00 20.99 55 GLY B O 1
ATOM 1820 N N . GLU B 1 60 ? -0.568 -5.392 -60.019 1.00 17.28 56 GLU B N 1
ATOM 1821 C CA . GLU B 1 60 ? -0.095 -6.759 -60.180 1.00 18.84 56 GLU B CA 1
ATOM 1822 C C . GLU B 1 60 ? 0.461 -6.993 -61.580 1.00 18.34 56 GLU B C 1
ATOM 1823 O O . GLU B 1 60 ? -0.036 -6.439 -62.567 1.00 17.66 56 GLU B O 1
ATOM 1829 N N . VAL B 1 61 ? 1.501 -7.826 -61.664 1.00 17.69 57 VAL B N 1
ATOM 1830 C CA . VAL B 1 61 ? 2.008 -8.281 -62.954 1.00 18.20 57 VAL B CA 1
ATOM 1831 C C . VAL B 1 61 ? 1.017 -9.273 -63.540 1.00 20.10 57 VAL B C 1
ATOM 1832 O O . VAL B 1 61 ? 0.519 -10.173 -62.843 1.00 22.27 57 VAL B O 1
ATOM 1836 N N . GLU B 1 62 ? 0.707 -9.108 -64.826 1.00 16.63 58 GLU B N 1
ATOM 1837 C CA . GLU B 1 62 ? -0.226 -9.986 -65.506 1.00 19.24 58 GLU B CA 1
ATOM 1838 C C . GLU B 1 62 ? 0.311 -10.323 -66.886 1.00 17.52 58 GLU B C 1
ATOM 1839 O O . GLU B 1 62 ? 0.882 -9.471 -67.567 1.00 17.71 58 GLU B O 1
ATOM 1845 N N . ARG B 1 63 ? 0.116 -11.565 -67.291 1.00 16.52 59 ARG B N 1
ATOM 1846 C CA . ARG B 1 63 ? 0.418 -11.984 -68.651 1.00 16.92 59 ARG B CA 1
ATOM 1847 C C . ARG B 1 63 ? -0.811 -11.725 -69.522 1.00 18.33 59 ARG B C 1
ATOM 1848 O O . ARG B 1 63 ? -1.910 -12.185 -69.200 1.00 20.22 59 ARG B O 1
ATOM 1856 N N . LYS B 1 64 ? -0.623 -10.980 -70.619 1.00 15.79 60 LYS B N 1
ATOM 1857 C CA . LYS B 1 64 ? -1.721 -10.492 -71.450 1.00 15.85 60 LYS B CA 1
ATOM 1858 C C . LYS B 1 64 ? -1.416 -10.745 -72.921 1.00 15.23 60 LYS B C 1
ATOM 1859 O O . LYS B 1 64 ? -0.248 -10.774 -73.326 1.00 15.39 60 LYS B O 1
ATOM 1865 N N . ASN B 1 65 ? -2.466 -10.858 -73.732 1.00 15.95 61 ASN B N 1
ATOM 1866 C CA . ASN B 1 65 ? -2.278 -11.106 -75.157 1.00 15.93 61 ASN B CA 1
ATOM 1867 C C . ASN B 1 65 ? -1.622 -9.912 -75.834 1.00 17.02 61 ASN B C 1
ATOM 1868 O O . ASN B 1 65 ? -1.899 -8.756 -75.499 1.00 16.92 61 ASN B O 1
ATOM 1873 N N . ILE B 1 66 ? -0.751 -10.202 -76.800 1.00 15.75 62 ILE B N 1
ATOM 1874 C CA . ILE B 1 66 ? -0.241 -9.203 -77.736 1.00 14.95 62 ILE B CA 1
ATOM 1875 C C . ILE B 1 66 ? -1.193 -9.180 -78.925 1.00 15.80 62 ILE B C 1
ATOM 1876 O O . ILE B 1 66 ? -1.430 -10.216 -79.562 1.00 18.03 62 ILE B O 1
ATOM 1881 N N . ASN B 1 67 ? -1.774 -8.020 -79.221 1.00 15.15 63 ASN B N 1
ATOM 1882 C CA . ASN B 1 67 ? -2.763 -7.940 -80.292 1.00 16.89 63 ASN B CA 1
ATOM 1883 C C . ASN B 1 67 ? -2.145 -7.549 -81.631 1.00 15.06 63 ASN B C 1
ATOM 1884 O O . ASN B 1 67 ? -2.600 -8.005 -82.689 1.00 17.44 63 ASN B O 1
ATOM 1889 N N . TYR B 1 68 ? -1.154 -6.664 -81.596 1.00 15.14 64 TYR B N 1
ATOM 1890 C CA . TYR B 1 68 ? -0.526 -6.141 -82.800 1.00 14.91 64 TYR B CA 1
ATOM 1891 C C . TYR B 1 68 ? 0.936 -5.873 -82.508 1.00 14.69 64 TYR B C 1
ATOM 1892 O O . TYR B 1 68 ? 1.334 -5.646 -81.360 1.00 14.22 64 TYR B O 1
ATOM 1901 N N . ILE B 1 69 ? 1.732 -5.860 -83.572 1.00 15.17 65 ILE B N 1
ATOM 1902 C CA . ILE B 1 69 ? 3.098 -5.367 -83.505 1.00 13.41 65 ILE B CA 1
ATOM 1903 C C . ILE B 1 69 ? 3.310 -4.364 -84.624 1.00 15.13 65 ILE B C 1
ATOM 1904 O O . ILE B 1 69 ? 2.828 -4.566 -85.743 1.00 16.42 65 ILE B O 1
ATOM 1909 N N . MET B 1 70 ? 3.997 -3.263 -84.322 1.00 16.74 66 MET B N 1
ATOM 1910 C CA . MET B 1 70 ? 4.148 -2.131 -85.229 1.00 16.74 66 MET B CA 1
ATOM 1911 C C . MET B 1 70 ? 5.614 -1.822 -85.475 1.00 16.57 66 MET B C 1
ATOM 1912 O O . MET B 1 70 ? 6.450 -1.977 -84.584 1.00 16.29 66 MET B O 1
ATOM 1917 N N . LYS B 1 71 ? 5.895 -1.320 -86.674 1.00 16.63 67 LYS B N 1
ATOM 1918 C CA . LYS B 1 71 ? 7.212 -0.855 -87.076 1.00 15.96 67 LYS B CA 1
ATOM 1919 C C . LYS B 1 71 ? 7.028 0.442 -87.853 1.00 16.60 67 LYS B C 1
ATOM 1920 O O . LYS B 1 71 ? 6.160 0.529 -88.727 1.00 18.00 67 LYS B O 1
ATOM 1926 N N . HIS B 1 72 ? 7.821 1.456 -87.506 1.00 17.84 68 HIS B N 1
ATOM 1927 C CA . HIS B 1 72 ? 7.843 2.717 -88.241 1.00 19.45 68 HIS B CA 1
ATOM 1928 C C . HIS B 1 72 ? 9.269 3.217 -88.347 1.00 21.28 68 HIS B C 1
ATOM 1929 O O . HIS B 1 72 ? 10.047 3.103 -87.405 1.00 23.82 68 HIS B O 1
ATOM 1936 N N . THR B 1 73 ? 9.608 3.797 -89.481 1.00 21.94 69 THR B N 1
ATOM 1937 C CA . THR B 1 73 ? 10.864 4.520 -89.604 1.00 23.22 69 THR B CA 1
ATOM 1938 C C . THR B 1 73 ? 10.589 5.994 -89.347 1.00 26.34 69 THR B C 1
ATOM 1939 O O . THR B 1 73 ? 9.740 6.595 -90.016 1.00 28.54 69 THR B O 1
ATOM 1943 N N . VAL B 1 74 ? 11.305 6.572 -88.382 1.00 26.45 70 VAL B N 1
ATOM 1944 C CA . VAL B 1 74 ? 11.033 7.910 -87.875 1.00 26.67 70 VAL B CA 1
ATOM 1945 C C . VAL B 1 74 ? 12.328 8.708 -87.868 1.00 24.42 70 VAL B C 1
ATOM 1946 O O . VAL B 1 74 ? 13.424 8.152 -87.926 1.00 24.85 70 VAL B O 1
ATOM 1950 N N . LYS B 1 75 ? 12.187 10.033 -87.843 1.00 25.61 71 LYS B N 1
ATOM 1951 C CA . LYS B 1 75 ? 13.296 10.942 -87.548 1.00 25.04 71 LYS B CA 1
ATOM 1952 C C . LYS B 1 75 ? 12.914 11.735 -86.304 1.00 26.86 71 LYS B C 1
ATOM 1953 O O . LYS B 1 75 ? 12.195 12.734 -86.398 1.00 28.99 71 LYS B O 1
ATOM 1959 N N . LYS B 1 76 ? 13.429 11.320 -85.149 1.00 21.16 72 LYS B N 1
ATOM 1960 C CA . LYS B 1 76 ? 12.941 11.838 -83.878 1.00 23.71 72 LYS B CA 1
ATOM 1961 C C . LYS B 1 76 ? 14.077 11.868 -82.871 1.00 22.41 72 LYS B C 1
ATOM 1962 O O . LYS B 1 76 ? 15.052 11.118 -82.975 1.00 21.44 72 LYS B O 1
ATOM 1968 N N . ARG B 1 77 ? 13.929 12.753 -81.884 1.00 21.98 73 ARG B N 1
ATOM 1969 C CA . ARG B 1 77 ? 14.830 12.777 -80.743 1.00 19.87 73 ARG B CA 1
ATOM 1970 C C . ARG B 1 77 ? 14.633 11.512 -79.915 1.00 20.84 73 ARG B C 1
ATOM 1971 O O . ARG B 1 77 ? 13.497 11.098 -79.642 1.00 22.70 73 ARG B O 1
ATOM 1979 N N . MET B 1 78 ? 15.735 10.884 -79.528 1.00 19.49 74 MET B N 1
ATOM 1980 C CA . MET B 1 78 ? 15.685 9.635 -78.785 1.00 18.30 74 MET B CA 1
ATOM 1981 C C . MET B 1 78 ? 16.213 9.868 -77.379 1.00 18.06 74 MET B C 1
ATOM 1982 O O . MET B 1 78 ? 17.138 10.663 -77.182 1.00 19.85 74 MET B O 1
ATOM 1987 N N . PHE B 1 79 ? 15.622 9.185 -76.394 1.00 16.88 75 PHE B N 1
ATOM 1988 C CA . PHE B 1 79 ? 16.089 9.274 -75.016 1.00 18.12 75 PHE B CA 1
ATOM 1989 C C . PHE B 1 79 ? 16.377 7.886 -74.471 1.00 18.54 75 PHE B C 1
ATOM 1990 O O . PHE B 1 79 ? 15.617 6.938 -74.709 1.00 20.10 75 PHE B O 1
ATOM 1998 N N . LYS B 1 80 ? 17.455 7.778 -73.703 1.00 19.30 76 LYS B N 1
ATOM 1999 C CA . LYS B 1 80 ? 17.780 6.559 -72.980 1.00 20.05 76 LYS B CA 1
ATOM 2000 C C . LYS B 1 80 ? 17.369 6.726 -71.522 1.00 19.60 76 LYS B C 1
ATOM 2001 O O . LYS B 1 80 ? 17.731 7.719 -70.878 1.00 21.20 76 LYS B O 1
ATOM 2007 N N . ILE B 1 81 ? 16.596 5.777 -71.002 1.00 17.41 77 ILE B N 1
ATOM 2008 C CA . ILE B 1 81 ? 16.219 5.706 -69.593 1.00 17.69 77 ILE B CA 1
ATOM 2009 C C . ILE B 1 81 ? 17.082 4.625 -68.970 1.00 16.45 77 ILE B C 1
ATOM 2010 O O . ILE B 1 81 ? 17.022 3.466 -69.395 1.00 17.60 77 ILE B O 1
ATOM 2015 N N . LYS B 1 82 ? 17.847 4.969 -67.942 1.00 17.78 78 LYS B N 1
ATOM 2016 C CA . LYS B 1 82 ? 18.756 4.038 -67.286 1.00 19.34 78 LYS B CA 1
ATOM 2017 C C . LYS B 1 82 ? 18.273 3.797 -65.859 1.00 17.03 78 LYS B C 1
ATOM 2018 O O . LYS B 1 82 ? 18.006 4.754 -65.128 1.00 19.92 78 LYS B O 1
ATOM 2024 N N . ALA B 1 83 ? 18.146 2.531 -65.461 1.00 17.11 79 ALA B N 1
ATOM 2025 C CA . ALA B 1 83 ? 17.696 2.221 -64.105 1.00 17.89 79 ALA B CA 1
ATOM 2026 C C . ALA B 1 83 ? 18.138 0.813 -63.718 1.00 18.19 79 ALA B C 1
ATOM 2027 O O . ALA B 1 83 ? 17.941 -0.133 -64.492 1.00 18.58 79 ALA B O 1
ATOM 2029 N N . GLY B 1 84 ? 18.740 0.672 -62.538 1.00 19.02 80 GLY B N 1
ATOM 2030 C CA . GLY B 1 84 ? 19.073 -0.656 -62.046 1.00 19.85 80 GLY B CA 1
ATOM 2031 C C . GLY B 1 84 ? 20.025 -1.442 -62.918 1.00 20.09 80 GLY B C 1
ATOM 2032 O O . GLY B 1 84 ? 19.982 -2.678 -62.911 1.00 22.53 80 GLY B O 1
ATOM 2033 N N . GLY B 1 85 ? 20.881 -0.760 -63.681 1.00 17.95 81 GLY B N 1
ATOM 2034 C CA . GLY B 1 85 ? 21.791 -1.429 -64.593 1.00 18.54 81 GLY B CA 1
ATOM 2035 C C . GLY B 1 85 ? 21.180 -1.858 -65.908 1.00 19.33 81 GLY B C 1
ATOM 2036 O O . GLY B 1 85 ? 21.866 -2.506 -66.710 1.00 21.42 81 GLY B O 1
ATOM 2037 N N . LYS B 1 86 ? 19.918 -1.530 -66.147 1.00 18.07 82 LYS B N 1
ATOM 2038 C CA . LYS B 1 86 ? 19.236 -1.753 -67.408 1.00 19.29 82 LYS B CA 1
ATOM 2039 C C . LYS B 1 86 ? 18.999 -0.414 -68.086 1.00 16.32 82 LYS B C 1
ATOM 2040 O O . LYS B 1 86 ? 19.062 0.643 -67.456 1.00 16.92 82 LYS B O 1
ATOM 2046 N N . GLU B 1 87 ? 18.672 -0.459 -69.373 1.00 17.64 83 GLU B N 1
ATOM 2047 C CA . GLU B 1 87 ? 18.334 0.769 -70.071 1.00 19.48 83 GLU B CA 1
ATOM 2048 C C . GLU B 1 87 ? 17.337 0.457 -71.169 1.00 17.81 83 GLU B C 1
ATOM 2049 O O . GLU B 1 87 ? 17.303 -0.656 -71.691 1.00 19.58 83 GLU B O 1
ATOM 2055 N N . VAL B 1 88 ? 16.514 1.440 -71.502 1.00 15.92 84 VAL B N 1
ATOM 2056 C CA . VAL B 1 88 ? 15.611 1.337 -72.642 1.00 15.67 84 VAL B CA 1
ATOM 2057 C C . VAL B 1 88 ? 15.684 2.645 -73.428 1.00 15.41 84 VAL B C 1
ATOM 2058 O O . VAL B 1 88 ? 15.793 3.725 -72.833 1.00 16.88 84 VAL B O 1
ATOM 2062 N N . ILE B 1 89 ? 15.677 2.548 -74.754 1.00 16.65 85 ILE B N 1
ATOM 2063 C CA . ILE B 1 89 ? 15.770 3.718 -75.625 1.00 17.48 85 ILE B CA 1
ATOM 2064 C C . ILE B 1 89 ? 14.428 3.918 -76.334 1.00 14.78 85 ILE B C 1
ATOM 2065 O O . ILE B 1 89 ? 13.950 3.025 -77.047 1.00 14.84 85 ILE B O 1
ATOM 2070 N N . VAL B 1 90 ? 13.815 5.088 -76.122 1.00 15.87 86 VAL B N 1
ATOM 2071 C CA . VAL B 1 90 ? 12.479 5.407 -76.629 1.00 15.23 86 VAL B CA 1
ATOM 2072 C C . VAL B 1 90 ? 12.507 6.731 -77.387 1.00 16.92 86 VAL B C 1
ATOM 2073 O O . VAL B 1 90 ? 13.380 7.578 -77.182 1.00 16.57 86 VAL B O 1
ATOM 2077 N N . THR B 1 91 ? 11.514 6.936 -78.252 1.00 16.01 87 THR B N 1
ATOM 2078 C CA . THR B 1 91 ? 11.383 8.247 -78.882 1.00 18.62 87 THR B CA 1
ATOM 2079 C C . THR B 1 91 ? 10.909 9.269 -77.855 1.00 17.77 87 THR B C 1
ATOM 2080 O O . THR B 1 91 ? 10.277 8.927 -76.859 1.00 17.29 87 THR B O 1
ATOM 2084 N N . ALA B 1 92 ? 11.188 10.547 -78.133 1.00 19.46 88 ALA B N 1
ATOM 2085 C CA . ALA B 1 92 ? 10.861 11.599 -77.177 1.00 19.66 88 ALA B CA 1
ATOM 2086 C C . ALA B 1 92 ? 9.367 11.674 -76.910 1.00 19.14 88 ALA B C 1
ATOM 2087 O O . ALA B 1 92 ? 8.952 12.154 -75.845 1.00 22.42 88 ALA B O 1
ATOM 2089 N N . ASP B 1 93 ? 8.553 11.257 -77.876 1.00 21.48 89 ASP B N 1
ATOM 2090 C CA . ASP B 1 93 ? 7.100 11.278 -77.776 1.00 25.79 89 ASP B CA 1
ATOM 2091 C C . ASP B 1 93 ? 6.494 9.996 -77.209 1.00 24.26 89 ASP B C 1
ATOM 2092 O O . ASP B 1 93 ? 5.269 9.872 -77.178 1.00 23.74 89 ASP B O 1
ATOM 2097 N N . HIS B 1 94 ? 7.314 9.022 -76.825 1.00 18.94 90 HIS B N 1
ATOM 2098 C CA . HIS B 1 94 ? 6.828 7.764 -76.278 1.00 19.83 90 HIS B CA 1
ATOM 2099 C C . HIS B 1 94 ? 6.844 7.803 -74.747 1.00 19.97 90 HIS B C 1
ATOM 2100 O O . HIS B 1 94 ? 7.770 8.338 -74.137 1.00 27.16 90 HIS B O 1
ATOM 2107 N N . SER B 1 95 ? 5.818 7.227 -74.122 1.00 21.72 91 SER B N 1
ATOM 2108 C CA . SER B 1 95 ? 5.698 7.266 -72.668 1.00 23.15 91 SER B CA 1
ATOM 2109 C C . SER B 1 95 ? 6.398 6.088 -71.998 1.00 19.18 91 SER B C 1
ATOM 2110 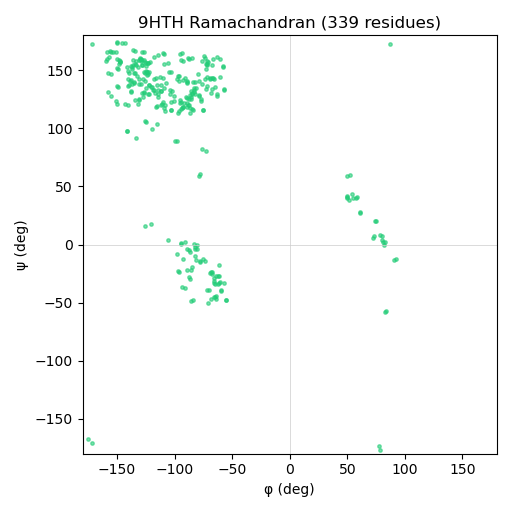O O . SER B 1 95 ? 6.343 4.951 -72.483 1.00 20.35 91 SER B O 1
ATOM 2113 N N . VAL B 1 96 ? 7.055 6.383 -70.874 1.00 20.65 92 VAL B N 1
ATOM 2114 C CA . VAL B 1 96 ? 7.614 5.418 -69.935 1.00 18.88 92 VAL B CA 1
ATOM 2115 C C . VAL B 1 96 ? 6.666 5.376 -68.743 1.00 17.52 92 VAL B C 1
ATOM 2116 O O . VAL B 1 96 ? 6.019 6.376 -68.422 1.00 20.22 92 VAL B O 1
ATOM 2120 N N . MET B 1 97 ? 6.545 4.222 -68.091 1.00 14.58 93 MET B N 1
ATOM 2121 C CA . MET B 1 97 ? 5.720 4.130 -66.889 1.00 14.50 93 MET B CA 1
ATOM 2122 C C . MET B 1 97 ? 6.520 4.577 -65.676 1.00 15.98 93 MET B C 1
ATOM 2123 O O . MET B 1 97 ? 7.702 4.246 -65.540 1.00 17.75 93 MET B O 1
ATOM 2128 N N . VAL B 1 98 ? 5.873 5.324 -64.780 1.00 16.61 94 VAL B N 1
ATOM 2129 C CA . VAL B 1 98 ? 6.495 5.692 -63.515 1.00 15.40 94 VAL B CA 1
ATOM 2130 C C . VAL B 1 98 ? 5.457 5.542 -62.426 1.00 17.45 94 VAL B C 1
ATOM 2131 O O . VAL B 1 98 ? 4.253 5.666 -62.670 1.00 17.81 94 VAL B O 1
ATOM 2135 N N . LYS B 1 99 ? 5.937 5.296 -61.209 1.00 16.53 95 LYS B N 1
ATOM 2136 C CA . LYS B 1 99 ? 5.125 5.508 -60.022 1.00 17.68 95 LYS B CA 1
ATOM 2137 C C . LYS B 1 99 ? 5.316 6.957 -59.601 1.00 19.21 95 LYS B C 1
ATOM 2138 O O . LYS B 1 99 ? 6.455 7.393 -59.367 1.00 18.98 95 LYS B O 1
ATOM 2144 N N . ARG B 1 100 ? 4.215 7.708 -59.576 1.00 17.97 96 ARG B N 1
ATOM 2145 C CA . ARG B 1 100 ? 4.204 9.103 -59.144 1.00 17.20 96 ARG B CA 1
ATOM 2146 C C . ARG B 1 100 ? 3.023 9.313 -58.205 1.00 18.14 96 ARG B C 1
ATOM 2147 O O . ARG B 1 100 ? 1.877 8.998 -58.554 1.00 18.33 96 ARG B O 1
ATOM 2155 N N . ASP B 1 101 ? 3.292 9.811 -56.995 1.00 18.28 97 ASP B N 1
ATOM 2156 C CA . ASP B 1 101 ? 2.229 10.136 -56.035 1.00 19.21 97 ASP B CA 1
ATOM 2157 C C . ASP B 1 101 ? 1.322 8.933 -55.779 1.00 18.79 97 ASP B C 1
ATOM 2158 O O . ASP B 1 101 ? 0.105 9.069 -55.628 1.00 20.88 97 ASP B O 1
ATOM 2163 N N . GLY B 1 102 ? 1.937 7.756 -55.677 1.00 21.28 98 GLY B N 1
ATOM 2164 C CA . GLY B 1 102 ? 1.226 6.539 -55.351 1.00 25.38 98 GLY B CA 1
ATOM 2165 C C . GLY B 1 102 ? 0.531 5.835 -56.501 1.00 22.18 98 GLY B C 1
ATOM 2166 O O . GLY B 1 102 ? -0.146 4.825 -56.258 1.00 25.06 98 GLY B O 1
ATOM 2167 N N . LYS B 1 103 ? 0.641 6.334 -57.734 1.00 19.54 99 LYS B N 1
ATOM 2168 C CA . LYS B 1 103 ? -0.051 5.750 -58.879 1.00 19.52 99 LYS B CA 1
ATOM 2169 C C . LYS B 1 103 ? 0.949 5.444 -59.985 1.00 18.33 99 LYS B C 1
ATOM 2170 O O . LYS B 1 103 ? 1.922 6.172 -60.176 1.00 19.07 99 LYS B O 1
ATOM 2176 N N . ILE B 1 104 ? 0.681 4.384 -60.743 1.00 17.76 100 ILE B N 1
ATOM 2177 C CA . ILE B 1 104 ? 1.499 4.038 -61.901 1.00 18.84 100 ILE B CA 1
ATOM 2178 C C . ILE B 1 104 ? 0.862 4.690 -63.121 1.00 20.00 100 ILE B C 1
ATOM 2179 O O . ILE B 1 104 ? -0.302 4.425 -63.438 1.00 20.04 100 ILE B O 1
ATOM 2184 N N . ILE B 1 105 ? 1.609 5.587 -63.768 1.00 17.80 101 ILE B N 1
ATOM 2185 C CA . ILE B 1 105 ? 1.122 6.426 -64.859 1.00 18.82 101 ILE B CA 1
ATOM 2186 C C . ILE B 1 105 ? 2.144 6.424 -65.997 1.00 16.86 101 ILE B C 1
ATOM 2187 O O . ILE B 1 105 ? 3.283 5.999 -65.841 1.00 17.44 101 ILE B O 1
ATOM 2192 N N . ASP B 1 106 ? 1.720 6.908 -67.158 1.00 19.51 102 ASP B N 1
ATOM 2193 C CA . ASP B 1 106 ? 2.600 7.041 -68.313 1.00 18.07 102 ASP B CA 1
ATOM 2194 C C . ASP B 1 106 ? 2.996 8.502 -68.504 1.00 19.88 102 ASP B C 1
ATOM 2195 O O . ASP B 1 106 ? 2.140 9.391 -68.458 1.00 24.04 102 ASP B O 1
ATOM 2200 N N . VAL B 1 107 ? 4.295 8.747 -68.706 1.00 18.43 103 VAL B N 1
ATOM 2201 C CA . VAL B 1 107 ? 4.835 10.092 -68.901 1.00 21.47 103 VAL B CA 1
ATOM 2202 C C . VAL B 1 107 ? 5.918 10.070 -69.974 1.00 20.51 103 VAL B C 1
ATOM 2203 O O . VAL B 1 107 ? 6.635 9.081 -70.139 1.00 21.25 103 VAL B O 1
ATOM 2207 N N . LYS B 1 108 ? 6.047 11.181 -70.699 1.00 19.45 104 LYS B N 1
ATOM 2208 C CA . LYS B 1 108 ? 7.132 11.308 -71.671 1.00 20.67 104 LYS B CA 1
ATOM 2209 C C . LYS B 1 108 ? 8.474 11.483 -70.950 1.00 20.58 104 LYS B C 1
ATOM 2210 O O . LYS B 1 108 ? 8.516 11.997 -69.831 1.00 20.21 104 LYS B O 1
ATOM 2216 N N . PRO B 1 109 ? 9.596 11.114 -71.590 1.00 18.12 105 PRO B N 1
ATOM 2217 C CA . PRO B 1 109 ? 10.895 11.229 -70.895 1.00 20.80 105 PRO B CA 1
ATOM 2218 C C . PRO B 1 109 ? 11.229 12.625 -70.390 1.00 23.61 105 PRO B C 1
ATOM 2219 O O . PRO B 1 109 ? 11.781 12.740 -69.290 1.00 25.04 105 PRO B O 1
ATOM 2223 N N . THR B 1 110 ? 10.804 13.685 -71.080 1.00 24.61 106 THR B N 1
ATOM 2224 C CA . THR B 1 110 ? 11.108 15.033 -70.608 1.00 28.48 106 THR B CA 1
ATOM 2225 C C . THR B 1 110 ? 10.140 15.492 -69.533 1.00 27.67 106 THR B C 1
ATOM 2226 O O . THR B 1 110 ? 10.314 16.592 -68.994 1.00 31.43 106 THR B O 1
ATOM 2230 N N . GLU B 1 111 ? 9.148 14.670 -69.190 1.00 23.22 107 GLU B N 1
ATOM 2231 C CA . GLU B 1 111 ? 8.208 14.995 -68.132 1.00 22.65 107 GLU B CA 1
ATOM 2232 C C . GLU B 1 111 ? 8.495 14.185 -66.880 1.00 26.44 107 GLU B C 1
ATOM 2233 O O . GLU B 1 111 ? 7.810 14.374 -65.869 1.00 26.81 107 GLU B O 1
ATOM 2239 N N . MET B 1 112 ? 9.553 13.377 -66.873 1.00 22.74 108 MET B N 1
ATOM 2240 C CA . MET B 1 112 ? 9.862 12.578 -65.698 1.00 21.12 108 MET B CA 1
ATOM 2241 C C . MET B 1 112 ? 10.553 13.462 -64.666 1.00 26.56 108 MET B C 1
ATOM 2242 O O . MET B 1 112 ? 11.385 14.306 -65.009 1.00 29.16 108 MET B O 1
ATOM 2247 N N . LYS B 1 113 ? 10.213 13.257 -63.398 1.00 26.02 109 LYS B N 1
ATOM 2248 C CA . LYS B 1 113 ? 10.793 14.010 -62.298 1.00 27.28 109 LYS B CA 1
ATOM 2249 C C . LYS B 1 113 ? 11.717 13.102 -61.501 1.00 28.10 109 LYS B C 1
ATOM 2250 O O . LYS B 1 113 ? 11.527 11.886 -61.462 1.00 26.40 109 LYS B O 1
ATOM 2256 N N . GLN B 1 114 ? 12.686 13.704 -60.803 1.00 27.17 110 GLN B N 1
ATOM 2257 C CA . GLN B 1 114 ? 13.632 12.885 -60.051 1.00 30.67 110 GLN B CA 1
ATOM 2258 C C . GLN B 1 114 ? 12.937 12.081 -58.960 1.00 31.22 110 GLN B C 1
ATOM 2259 O O . GLN B 1 114 ? 13.392 10.984 -58.613 1.00 33.44 110 GLN B O 1
ATOM 2265 N N . THR B 1 115 ? 11.805 12.569 -58.455 1.00 25.11 111 THR B N 1
ATOM 2266 C CA . THR B 1 115 ? 11.090 11.816 -57.434 1.00 25.98 111 THR B CA 1
ATOM 2267 C C . THR B 1 115 ? 10.209 10.723 -58.024 1.00 23.26 111 THR B C 1
ATOM 2268 O O . THR B 1 115 ? 9.697 9.882 -57.278 1.00 25.68 111 THR B O 1
ATOM 2272 N N . ASP B 1 116 ? 10.030 10.695 -59.339 1.00 21.76 112 ASP B N 1
ATOM 2273 C CA . ASP B 1 116 ? 9.346 9.575 -59.951 1.00 22.72 112 ASP B CA 1
ATOM 2274 C C . ASP B 1 116 ? 10.201 8.323 -59.786 1.00 22.31 112 ASP B C 1
ATOM 2275 O O . ASP B 1 116 ? 11.416 8.394 -59.559 1.00 23.79 112 ASP B O 1
ATOM 2280 N N . ARG B 1 117 ? 9.561 7.162 -59.900 1.00 20.09 113 ARG B N 1
ATOM 2281 C CA . ARG B 1 117 ? 10.295 5.901 -59.859 1.00 20.85 113 ARG B CA 1
ATOM 2282 C C . ARG B 1 117 ? 9.903 5.058 -61.062 1.00 20.85 113 ARG B C 1
ATOM 2283 O O . ARG B 1 117 ? 8.717 4.891 -61.352 1.00 19.87 113 ARG B O 1
ATOM 2291 N N . VAL B 1 118 ? 10.889 4.545 -61.780 1.00 18.06 114 VAL B N 1
ATOM 2292 C CA . VAL B 1 118 ? 10.576 3.632 -62.865 1.00 16.51 114 VAL B CA 1
ATOM 2293 C C . VAL B 1 118 ? 10.221 2.265 -62.291 1.00 16.65 114 VAL B C 1
ATOM 2294 O O . VAL B 1 118 ? 10.564 1.919 -61.157 1.00 18.90 114 VAL B O 1
ATOM 2298 N N . VAL B 1 119 ? 9.502 1.489 -63.079 1.00 17.82 115 VAL B N 1
ATOM 2299 C CA . VAL B 1 119 ? 9.017 0.175 -62.685 1.00 16.10 115 VAL B CA 1
ATOM 2300 C C . VAL B 1 119 ? 9.904 -0.869 -63.346 1.00 16.51 115 VAL B C 1
ATOM 2301 O O . VAL B 1 119 ? 9.938 -0.972 -64.583 1.00 16.72 115 VAL B O 1
ATOM 2305 N N . LYS B 1 120 ? 10.626 -1.649 -62.557 1.00 17.59 116 LYS B N 1
ATOM 2306 C CA . LYS B 1 120 ? 11.562 -2.633 -63.077 1.00 17.55 116 LYS B CA 1
ATOM 2307 C C . LYS B 1 120 ? 11.186 -4.033 -62.615 1.00 17.77 116 LYS B C 1
ATOM 2308 O O . LYS B 1 120 ? 10.875 -4.252 -61.436 1.00 19.43 116 LYS B O 1
ATOM 2314 N N . TRP B 1 121 ? 11.236 -4.979 -63.548 1.00 19.09 117 TRP B N 1
A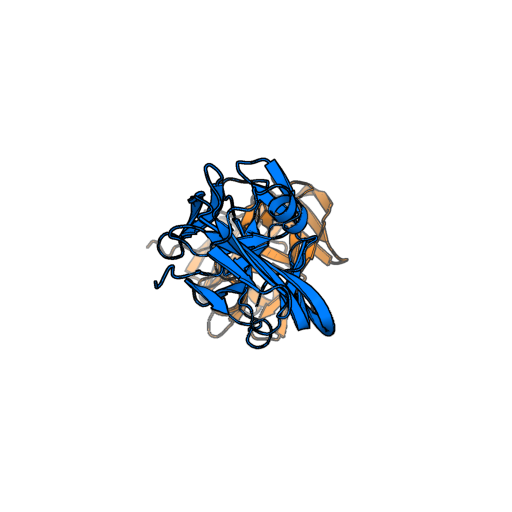TOM 2315 C CA . TRP B 1 121 ? 11.042 -6.382 -63.226 1.00 19.68 117 TRP B CA 1
ATOM 2316 C C . TRP B 1 121 ? 12.165 -6.859 -62.321 1.00 25.33 117 TRP B C 1
ATOM 2317 O O . TRP B 1 121 ? 13.344 -6.581 -62.568 1.00 29.54 117 TRP B O 1
ATOM 2328 N N . MET B 1 122 ? 11.808 -7.601 -61.275 1.00 24.20 118 MET B N 1
ATOM 2329 C CA . MET B 1 122 ? 12.799 -8.136 -60.348 1.00 35.51 118 MET B CA 1
ATOM 2330 C C . MET B 1 122 ? 12.619 -9.636 -60.181 1.00 44.35 118 MET B C 1
ATOM 2331 O O . MET B 1 122 ? 11.527 -10.097 -59.837 1.00 46.52 118 MET B O 1
ATOM 2336 N N . LEU B 1 123 ? 13.698 -10.390 -60.390 1.00 51.87 119 LEU B N 1
ATOM 2337 C CA . LEU B 1 123 ? 13.645 -11.839 -60.234 1.00 63.67 119 LEU B CA 1
ATOM 2338 C C . LEU B 1 123 ? 13.859 -12.294 -58.794 1.00 69.04 119 LEU B C 1
ATOM 2339 O O . LEU B 1 123 ? 13.484 -13.422 -58.454 1.00 72.85 119 LEU B O 1
ATOM 2344 N N . THR B 1 124 ? 14.441 -11.450 -57.940 1.00 69.47 120 THR B N 1
ATOM 2345 C CA . THR B 1 124 ? 14.793 -11.825 -56.568 1.00 71.59 120 THR B CA 1
ATOM 2346 C C . THR B 1 124 ? 14.334 -10.731 -55.611 1.00 67.60 120 THR B C 1
ATOM 2347 O O . THR B 1 124 ? 15.075 -9.786 -55.332 1.00 69.89 120 THR B O 1
ATOM 2351 N N . GLY B 1 125 A 13.123 -10.878 -55.093 1.00 61.42 120 GLY B N 1
ATOM 2352 C CA . GLY B 1 125 A 12.618 -9.948 -54.102 1.00 56.59 120 GLY B CA 1
ATOM 2353 C C . GLY B 1 125 A 11.309 -10.455 -53.546 1.00 53.97 120 GLY B C 1
ATOM 2354 O O . GLY B 1 125 A 10.752 -11.451 -54.018 1.00 54.57 120 GLY B O 1
ATOM 2355 N N . SER B 1 126 B 10.823 -9.757 -52.520 1.00 55.52 120 SER B N 1
ATOM 2356 C CA . SER B 1 126 B 9.506 -10.073 -51.979 1.00 55.83 120 SER B CA 1
ATOM 2357 C C . SER B 1 126 B 8.396 -9.748 -52.970 1.00 47.04 120 SER B C 1
ATOM 2358 O O . SER B 1 126 B 7.309 -10.326 -52.882 1.00 49.88 120 SER B O 1
ATOM 2361 N N . HIS B 1 127 C 8.654 -8.842 -53.906 1.00 37.91 120 HIS B N 1
ATOM 2362 C CA . HIS B 1 127 C 7.694 -8.380 -54.894 1.00 33.12 120 HIS B CA 1
ATOM 2363 C C . HIS B 1 127 C 8.272 -8.632 -56.281 1.00 27.93 120 HIS B C 1
ATOM 2364 O O . HIS B 1 127 C 9.492 -8.726 -56.453 1.00 27.98 120 HIS B O 1
ATOM 2371 N N . MET B 1 128 ? 7.392 -8.747 -57.281 1.00 25.71 121 MET B N 1
ATOM 2372 C CA . MET B 1 128 ? 7.844 -9.062 -58.630 1.00 23.93 121 MET B CA 1
ATOM 2373 C C . MET B 1 128 ? 8.361 -7.847 -59.385 1.00 26.57 121 MET B C 1
ATOM 2374 O O . MET B 1 128 ? 9.023 -8.010 -60.417 1.00 28.68 121 MET B O 1
ATOM 2379 N N . ILE B 1 129 ? 8.100 -6.644 -58.885 1.00 22.91 122 ILE B N 1
ATOM 2380 C CA . ILE B 1 129 ? 8.596 -5.412 -59.474 1.00 21.64 122 ILE B CA 1
ATOM 2381 C C . ILE B 1 129 ? 9.165 -4.553 -58.358 1.00 22.58 122 ILE B C 1
ATOM 2382 O O . ILE B 1 129 ? 8.828 -4.715 -57.183 1.00 25.06 122 ILE B O 1
ATOM 2387 N N . GLU B 1 130 ? 10.044 -3.637 -58.736 1.00 19.15 123 GLU B N 1
ATOM 2388 C CA . GLU B 1 130 ? 10.568 -2.631 -57.827 1.00 22.23 123 GLU B CA 1
ATOM 2389 C C . GLU B 1 130 ? 10.408 -1.253 -58.450 1.00 19.75 123 GLU B C 1
ATOM 2390 O O . GLU B 1 130 ? 10.384 -1.103 -59.678 1.00 20.94 123 GLU B O 1
ATOM 2396 N N . PHE B 1 131 ? 10.332 -0.241 -57.598 1.00 22.06 124 PHE B N 1
ATOM 2397 C CA . PHE B 1 131 ? 10.233 1.147 -58.018 1.00 20.37 124 PHE B CA 1
ATOM 2398 C C . PHE B 1 131 ? 11.558 1.805 -57.699 1.00 20.98 124 PHE B C 1
ATOM 2399 O O . PHE B 1 131 ? 11.939 1.893 -56.527 1.00 22.96 124 PHE B O 1
ATOM 2407 N N . ILE B 1 132 ? 12.280 2.231 -58.736 1.00 19.64 125 ILE B N 1
ATOM 2408 C CA . ILE B 1 132 ? 13.689 2.574 -58.607 1.00 22.04 125 ILE B CA 1
ATOM 2409 C C . ILE B 1 132 ? 13.992 3.914 -59.260 1.00 20.22 125 ILE B C 1
ATOM 2410 O O . ILE B 1 132 ? 13.296 4.350 -60.186 1.00 19.33 125 ILE B O 1
ATOM 2415 N N . GLU B 1 133 ? 15.033 4.563 -58.746 1.00 21.06 126 GLU B N 1
ATOM 2416 C CA . GLU B 1 133 ? 15.563 5.786 -59.323 1.00 22.23 126 GLU B CA 1
ATOM 2417 C C . GLU B 1 133 ? 16.088 5.507 -60.731 1.00 22.75 126 GLU B C 1
ATOM 2418 O O . GLU B 1 133 ? 16.367 4.365 -61.109 1.00 23.47 126 GLU B O 1
ATOM 2424 N N . PHE B 1 134 ? 16.246 6.580 -61.501 1.00 21.10 127 PHE B N 1
ATOM 2425 C CA . PHE B 1 134 ? 16.591 6.461 -62.912 1.00 19.91 127 PHE B CA 1
ATOM 2426 C C . PHE B 1 134 ? 17.382 7.695 -63.321 1.00 21.91 127 PHE B C 1
ATOM 2427 O O . PHE B 1 134 ? 17.410 8.712 -62.620 1.00 24.94 127 PHE B O 1
ATOM 2435 N N . GLU B 1 135 ? 18.016 7.597 -64.479 1.00 22.53 128 GLU B N 1
ATOM 2436 C CA . GLU B 1 135 ? 18.650 8.721 -65.146 1.00 24.06 128 GLU B CA 1
ATOM 2437 C C . GLU B 1 135 ? 18.141 8.745 -66.581 1.00 23.22 128 GLU B C 1
ATOM 2438 O O . GLU B 1 135 ? 17.755 7.703 -67.124 1.00 22.44 128 GLU B O 1
ATOM 2444 N N . ILE B 1 136 ? 18.169 9.928 -67.197 1.00 24.06 129 ILE B N 1
ATOM 2445 C CA . ILE B 1 136 ? 17.737 10.147 -68.576 1.00 26.03 129 ILE B CA 1
ATOM 2446 C C . ILE B 1 136 ? 18.901 10.732 -69.359 1.00 24.92 129 ILE B C 1
ATOM 2447 O O . ILE B 1 136 ? 19.592 11.635 -68.876 1.00 27.16 129 ILE B O 1
ATOM 2452 N N . GLU B 1 137 ? 19.106 10.239 -70.575 1.00 23.10 130 GLU B N 1
ATOM 2453 C CA . GLU B 1 137 ? 20.115 10.780 -71.470 1.00 26.75 130 GLU B CA 1
ATOM 2454 C C . GLU B 1 137 ? 19.469 11.124 -72.803 1.00 25.57 130 GLU B C 1
ATOM 2455 O O . GLU B 1 137 ? 18.759 10.298 -73.383 1.00 24.40 130 GLU B O 1
ATOM 2461 N N . ASP B 1 138 ? 19.734 12.331 -73.289 1.00 26.88 131 ASP B N 1
ATOM 2462 C CA . ASP B 1 138 ? 19.263 12.798 -74.585 1.00 26.71 131 ASP B CA 1
ATOM 2463 C C . ASP B 1 138 ? 20.263 12.306 -75.624 1.00 27.09 131 ASP B C 1
ATOM 2464 O O . ASP B 1 138 ? 21.436 12.689 -75.584 1.00 28.83 131 ASP B O 1
ATOM 2469 N N . LEU B 1 139 ? 19.814 11.451 -76.539 1.00 24.44 132 LEU B N 1
ATOM 2470 C CA . LEU B 1 139 ? 20.684 10.914 -77.575 1.00 25.45 132 LEU B CA 1
ATOM 2471 C C . LEU B 1 139 ? 20.607 11.707 -78.871 1.00 26.86 132 LEU B C 1
ATO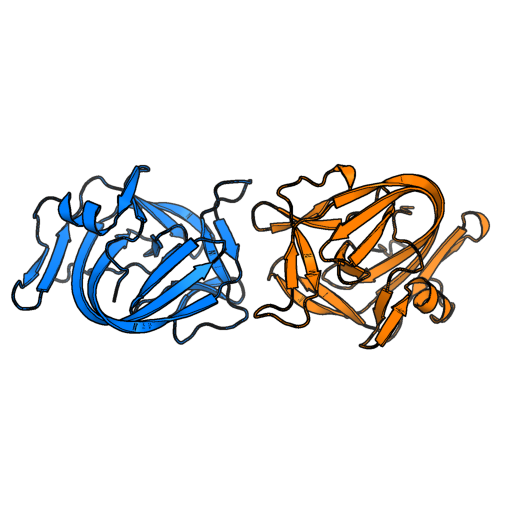M 2472 O O . LEU B 1 139 ? 21.293 11.356 -79.839 1.00 29.50 132 LEU B O 1
ATOM 2477 N N . GLY B 1 140 ? 19.816 12.774 -78.903 1.00 26.77 133 GLY B N 1
ATOM 2478 C CA . GLY B 1 140 ? 19.648 13.582 -80.095 1.00 24.23 133 GLY B CA 1
ATOM 2479 C C . GLY B 1 140 ? 18.709 12.967 -81.115 1.00 25.57 133 GLY B C 1
ATOM 2480 O O . GLY B 1 140 ? 18.116 11.904 -80.918 1.00 24.29 133 GLY B O 1
ATOM 2481 N N . VAL B 1 141 ? 18.588 13.653 -82.250 1.00 26.38 134 VAL B N 1
ATOM 2482 C CA . VAL B 1 141 ? 17.669 13.233 -83.303 1.00 26.37 134 VAL B CA 1
ATOM 2483 C C . VAL B 1 141 ? 18.326 12.135 -84.129 1.00 27.98 134 VAL B C 1
ATOM 2484 O O . VAL B 1 141 ? 19.503 12.235 -84.493 1.00 31.08 134 VAL B O 1
ATOM 2488 N N . MET B 1 142 ? 17.576 11.069 -84.411 1.00 25.07 135 MET B N 1
ATOM 2489 C CA . MET B 1 142 ? 18.048 9.961 -85.235 1.00 28.03 135 MET B CA 1
ATOM 2490 C C . MET B 1 142 ? 16.970 9.584 -86.248 1.00 27.74 135 MET B C 1
ATOM 2491 O O . MET B 1 142 ? 15.773 9.702 -85.974 1.00 25.68 135 MET B O 1
ATOM 2496 N N . GLU B 1 143 ? 17.394 9.122 -87.425 1.00 26.86 136 GLU B N 1
ATOM 2497 C CA . GLU B 1 143 ? 16.504 8.403 -88.334 1.00 25.95 136 GLU B CA 1
ATOM 2498 C C . GLU B 1 143 ? 16.678 6.916 -88.053 1.00 25.28 136 GLU B C 1
ATOM 2499 O O . GLU B 1 143 ? 17.776 6.372 -88.195 1.00 27.13 136 GLU B O 1
ATOM 2505 N N . ILE B 1 144 ? 15.603 6.267 -87.614 1.00 24.13 137 ILE B N 1
ATOM 2506 C CA . ILE B 1 144 ? 15.725 4.976 -86.952 1.00 23.01 137 ILE B CA 1
ATOM 2507 C C . ILE B 1 144 ? 14.422 4.212 -87.122 1.00 24.58 137 ILE B C 1
ATOM 2508 O O . ILE B 1 144 ? 13.341 4.802 -87.182 1.00 23.33 137 ILE B O 1
ATOM 2513 N N . ASP B 1 145 ? 14.536 2.888 -87.218 1.00 21.64 138 ASP B N 1
ATOM 2514 C CA . ASP B 1 145 ? 13.371 2.018 -87.139 1.00 22.75 138 ASP B CA 1
ATOM 2515 C C . ASP B 1 145 ? 12.967 1.852 -85.680 1.00 21.95 138 ASP B C 1
ATOM 2516 O O . ASP B 1 145 ? 13.802 1.546 -84.821 1.00 22.64 138 ASP B O 1
ATOM 2521 N N . VAL B 1 146 ? 11.697 2.092 -85.390 1.00 19.94 139 VAL B N 1
ATOM 2522 C CA . VAL B 1 146 ? 11.180 1.933 -84.036 1.00 19.10 139 VAL B CA 1
ATOM 2523 C C . VAL B 1 146 ? 9.971 1.007 -84.074 1.00 16.54 139 VAL B C 1
ATOM 2524 O O . VAL B 1 146 ? 9.329 0.832 -85.116 1.00 17.68 139 VAL B O 1
ATOM 2528 N N . TYR B 1 147 ? 9.686 0.391 -82.925 1.00 15.29 140 TYR B N 1
ATOM 2529 C CA . TYR B 1 147 ? 8.713 -0.685 -82.823 1.00 16.24 140 TYR B CA 1
ATOM 2530 C C . TYR B 1 147 ? 7.838 -0.499 -81.593 1.00 15.61 140 TYR B C 1
ATOM 2531 O O . TYR B 1 147 ? 8.259 0.075 -80.588 1.00 15.81 140 TYR B O 1
ATOM 2540 N N . ASP B 1 148 ? 6.624 -1.030 -81.668 1.00 17.27 141 ASP B N 1
ATOM 2541 C CA . ASP B 1 148 ? 5.700 -1.013 -80.543 1.00 18.38 141 ASP B CA 1
ATOM 2542 C C . ASP B 1 148 ? 4.803 -2.242 -80.628 1.00 15.91 141 ASP B C 1
ATOM 2543 O O . ASP B 1 148 ? 4.716 -2.904 -81.664 1.00 16.53 141 ASP B O 1
ATOM 2548 N N . ILE B 1 149 ? 4.205 -2.596 -79.493 1.00 18.10 142 ILE B N 1
ATOM 2549 C CA . ILE B 1 149 ? 3.215 -3.664 -79.434 1.00 16.78 142 ILE B CA 1
ATOM 2550 C C . ILE B 1 149 ? 1.963 -3.121 -78.762 1.00 15.08 142 ILE B C 1
ATOM 2551 O O . ILE B 1 149 ? 2.035 -2.216 -77.925 1.00 18.24 142 ILE B O 1
ATOM 2556 N N . GLU B 1 150 ? 0.810 -3.643 -79.154 1.00 15.35 143 GLU B N 1
ATOM 2557 C CA . GLU B 1 150 ? -0.430 -3.420 -78.420 1.00 15.31 143 GLU B CA 1
ATOM 2558 C C . GLU B 1 150 ? -0.617 -4.592 -77.470 1.00 18.16 143 GLU B C 1
ATOM 2559 O O . GLU B 1 150 ? -0.683 -5.748 -77.909 1.00 17.85 143 GLU B O 1
ATOM 2565 N N . VAL B 1 151 ? -0.729 -4.291 -76.181 1.00 18.37 144 VAL B N 1
ATOM 2566 C CA . VAL B 1 151 ? -0.880 -5.300 -75.139 1.00 17.80 144 VAL B CA 1
ATOM 2567 C C . VAL B 1 151 ? -2.286 -5.165 -74.570 1.00 19.19 144 VAL B C 1
ATOM 2568 O O . VAL B 1 151 ? -2.650 -4.110 -74.027 1.00 19.65 144 VAL B O 1
ATOM 2572 N N . ASP B 1 152 ? -3.060 -6.240 -74.676 1.00 17.20 145 ASP B N 1
ATOM 2573 C CA . ASP B 1 152 ? -4.455 -6.238 -74.253 1.00 17.86 145 ASP B CA 1
ATOM 2574 C C . ASP B 1 152 ? -4.603 -5.849 -72.779 1.00 17.22 145 ASP B C 1
ATOM 2575 O O . ASP B 1 152 ? -3.867 -6.332 -71.909 1.00 18.92 145 ASP B O 1
ATOM 2580 N N . GLY B 1 153 ? -5.550 -4.952 -72.498 1.00 18.97 146 GLY B N 1
ATOM 2581 C CA . GLY B 1 153 ? -5.933 -4.660 -71.124 1.00 18.76 146 GLY B CA 1
ATOM 2582 C C . GLY B 1 153 ? -5.041 -3.667 -70.409 1.00 19.67 146 GLY B C 1
ATOM 2583 O O . GLY B 1 153 ? -5.497 -2.620 -69.954 1.00 21.62 146 GLY B O 1
ATOM 2584 N N . ASN B 1 154 ? -3.754 -3.971 -70.313 1.00 17.46 147 ASN B N 1
ATOM 2585 C CA . ASN B 1 154 ? -2.871 -3.177 -69.472 1.00 17.24 147 ASN B CA 1
ATOM 2586 C C . ASN B 1 154 ? -2.079 -2.101 -70.212 1.00 17.05 147 ASN B C 1
ATOM 2587 O O . ASN B 1 154 ? -1.637 -1.137 -69.576 1.00 22.25 147 ASN B O 1
ATOM 2592 N N . HIS B 1 155 ? -1.877 -2.243 -71.513 1.00 18.14 148 HIS B N 1
ATOM 2593 C CA . HIS B 1 155 ? -1.240 -1.207 -72.338 1.00 18.58 148 HIS B CA 1
ATOM 2594 C C . HIS B 1 155 ? 0.152 -0.825 -71.844 1.00 14.93 148 HIS B C 1
ATOM 2595 O O . HIS B 1 155 ? 0.536 0.343 -71.856 1.00 17.15 148 HIS B O 1
ATOM 2602 N N . ASN B 1 156 ? 0.925 -1.812 -71.416 1.00 13.60 149 ASN B N 1
ATOM 2603 C CA . ASN B 1 156 ? 2.326 -1.589 -71.103 1.00 13.45 149 ASN B CA 1
ATOM 2604 C C . ASN B 1 156 ? 3.041 -2.926 -71.230 1.00 14.16 149 ASN B C 1
ATOM 2605 O O . ASN B 1 156 ? 2.409 -3.980 -71.369 1.00 12.78 149 ASN B O 1
ATOM 2610 N N . PHE B 1 157 ? 4.369 -2.864 -71.253 1.00 13.17 150 PHE B N 1
ATOM 2611 C CA . PHE B 1 157 ? 5.194 -4.062 -71.383 1.00 12.58 150 PHE B CA 1
ATOM 2612 C C . PHE B 1 157 ? 6.594 -3.749 -70.873 1.00 13.68 150 PHE B C 1
ATOM 2613 O O . PHE B 1 157 ? 7.022 -2.587 -70.839 1.00 14.03 150 PHE B O 1
ATOM 2621 N N . PHE B 1 158 ? 7.324 -4.796 -70.496 1.00 14.03 151 PHE B N 1
ATOM 2622 C CA . PHE B 1 158 ? 8.712 -4.617 -70.068 1.00 15.35 151 PHE B CA 1
ATOM 2623 C C . PHE B 1 158 ? 9.646 -4.638 -71.274 1.00 14.42 151 PHE B C 1
ATOM 2624 O O . PHE B 1 158 ? 9.621 -5.582 -72.089 1.00 17.30 151 PHE B O 1
ATOM 2632 N N . GLY B 1 159 ? 10.450 -3.588 -71.416 1.00 14.62 152 GLY B N 1
ATOM 2633 C CA . GLY B 1 159 ? 11.511 -3.547 -72.407 1.00 15.22 152 GLY B CA 1
ATOM 2634 C C . GLY B 1 159 ? 12.838 -3.472 -71.692 1.00 14.64 152 GLY B C 1
ATOM 2635 O O . GLY B 1 159 ? 13.064 -2.542 -70.904 1.00 15.62 152 GLY B O 1
ATOM 2636 N N . ASN B 1 160 ? 13.693 -4.475 -71.886 1.00 15.87 153 ASN B N 1
ATOM 2637 C CA . ASN B 1 160 ? 14.916 -4.607 -71.084 1.00 15.90 153 ASN B CA 1
ATOM 2638 C C . ASN B 1 160 ? 14.621 -4.491 -69.588 1.00 17.12 153 ASN B C 1
ATOM 2639 O O . ASN B 1 160 ? 15.340 -3.817 -68.848 1.00 15.63 153 ASN B O 1
ATOM 2644 N N . ASP B 1 161 ? 13.533 -5.120 -69.151 1.00 15.48 154 ASP B N 1
ATOM 2645 C CA . ASP B 1 161 ? 13.088 -5.189 -67.762 1.00 13.97 154 ASP B CA 1
ATOM 2646 C C . ASP B 1 161 ? 12.518 -3.886 -67.220 1.00 16.24 154 ASP B C 1
ATOM 2647 O O . ASP B 1 161 ? 12.170 -3.827 -66.024 1.00 17.13 154 ASP B O 1
ATOM 2652 N N . ILE B 1 162 ? 12.356 -2.858 -68.044 1.00 14.60 155 ILE B N 1
ATOM 2653 C CA . ILE B 1 162 ? 11.827 -1.569 -67.597 1.00 13.67 155 ILE B CA 1
ATOM 2654 C C . ILE B 1 162 ? 10.444 -1.379 -68.222 1.00 13.51 155 ILE B C 1
ATOM 2655 O O . ILE B 1 162 ? 10.266 -1.561 -69.433 1.00 14.17 155 ILE B O 1
ATOM 2660 N N . LEU B 1 163 ? 9.458 -0.992 -67.424 1.00 14.11 156 LEU B N 1
ATOM 2661 C CA . LEU B 1 163 ? 8.097 -0.916 -67.924 1.00 12.78 156 LEU B CA 1
ATOM 2662 C C . LEU B 1 163 ? 7.889 0.331 -68.778 1.00 13.24 156 LEU B C 1
ATOM 2663 O O . LEU B 1 163 ? 8.103 1.461 -68.304 1.00 14.87 156 LEU B O 1
ATOM 2668 N N . VAL B 1 164 ? 7.442 0.137 -70.026 1.00 13.55 157 VAL B N 1
ATOM 2669 C CA . VAL B 1 164 ? 7.135 1.238 -70.931 1.00 15.25 157 VAL B CA 1
ATOM 2670 C C . VAL B 1 164 ? 5.677 1.141 -71.348 1.00 14.07 157 VAL B C 1
ATOM 2671 O O . VAL B 1 164 ? 5.059 0.070 -71.312 1.00 15.58 157 VAL B O 1
ATOM 2675 N N . HIS B 1 165 ? 5.112 2.276 -71.756 1.00 15.25 158 HIS B N 1
ATOM 2676 C CA . HIS B 1 165 ? 3.740 2.281 -72.241 1.00 16.27 158 HIS B CA 1
ATOM 2677 C C . HIS B 1 165 ? 3.671 1.613 -73.615 1.00 16.57 158 HIS B C 1
ATOM 2678 O O . HIS B 1 165 ? 4.600 1.715 -74.426 1.00 20.87 158 HIS B O 1
ATOM 2685 N N . ALA B 1 166 ? 2.586 0.886 -73.869 1.00 16.73 159 ALA B N 1
ATOM 2686 C CA . ALA B 1 166 ? 2.371 0.248 -75.158 1.00 19.53 159 ALA B CA 1
ATOM 2687 C C . ALA B 1 166 ? 1.531 1.162 -76.044 1.00 23.90 159 ALA B C 1
ATOM 2688 O O . ALA B 1 166 ? 0.901 2.115 -75.580 1.00 31.48 159 ALA B O 1
ATOM 2690 N N . SER B 1 167 ? 1.511 0.867 -77.329 1.00 27.51 160 SER B N 1
ATOM 2691 C CA . SER B 1 167 ? 0.587 1.603 -78.168 1.00 31.23 160 SER B CA 1
ATOM 2692 C C . SER B 1 167 ? -0.751 0.887 -78.154 1.00 28.37 160 SER B C 1
ATOM 2693 O O . SER B 1 167 ? -0.842 -0.307 -77.871 1.00 37.09 160 SER B O 1
ATOM 2696 N N . VAL B 1 168 ? -1.794 1.611 -78.508 1.00 37.92 161 VAL B N 1
ATOM 2697 C CA . VAL B 1 168 ? -3.042 0.966 -78.865 1.00 39.92 161 VAL B CA 1
ATOM 2698 C C . VAL B 1 168 ? -3.274 1.265 -80.330 1.00 37.95 161 VAL B C 1
ATOM 2699 O O . VAL B 1 168 ? -3.070 2.398 -80.777 1.00 37.74 161 VAL B O 1
ATOM 2703 N N . TYR B 1 169 ? -3.620 0.234 -81.084 1.00 40.38 162 TYR B N 1
ATOM 2704 C CA . TYR B 1 169 ? -4.067 0.397 -82.449 1.00 42.52 162 TYR B CA 1
ATOM 2705 C C . TYR B 1 169 ? -5.574 0.412 -82.328 1.00 51.38 162 TYR B C 1
ATOM 2706 O O . TYR B 1 169 ? -6.177 -0.585 -81.911 1.00 57.82 162 TYR B O 1
ATOM 2715 N N . LEU B 1 170 ? -6.181 1.537 -82.648 1.00 42.91 163 LEU B N 1
ATOM 2716 C CA . LEU B 1 170 ? -7.629 1.587 -82.672 1.00 47.05 163 LEU B CA 1
ATOM 2717 C C . LEU B 1 170 ? -8.036 1.126 -84.063 1.00 54.66 163 LEU B C 1
ATOM 2718 O O . LEU B 1 170 ? -7.729 1.789 -85.060 1.00 57.69 163 LEU B O 1
ATOM 2723 N N . ASN B 1 171 ? -8.690 -0.034 -84.131 1.00 56.32 164 ASN B N 1
ATOM 2724 C CA . ASN B 1 171 ? -9.174 -0.574 -85.398 1.00 59.59 164 ASN B CA 1
ATOM 2725 C C . ASN B 1 171 ? -10.412 0.226 -85.774 1.00 56.54 164 ASN B C 1
ATOM 2726 O O . ASN B 1 171 ? -11.555 -0.173 -85.534 1.00 61.34 164 ASN B O 1
ATOM 2731 N N . LYS B 1 172 ? -10.166 1.396 -86.363 1.00 48.90 165 LYS B N 1
ATOM 2732 C CA . LYS B 1 172 ? -11.253 2.326 -86.629 1.00 45.90 165 LYS B CA 1
ATOM 2733 C C . LYS B 1 172 ? -12.156 1.812 -87.742 1.00 39.92 165 LYS B C 1
ATOM 2734 O O . LYS B 1 172 ? -13.381 1.769 -87.590 1.00 38.66 165 LYS B O 1
ATOM 2740 N N . LEU B 1 173 ? -11.567 1.410 -88.866 1.00 48.21 166 LEU B N 1
ATOM 2741 C CA . LEU B 1 173 ? -12.348 1.087 -90.056 1.00 48.51 166 LEU B CA 1
ATOM 2742 C C . LEU B 1 173 ? -12.053 -0.289 -90.660 1.00 53.19 166 LEU B C 1
ATOM 2743 O O . LEU B 1 173 ? -11.493 -1.170 -90.009 1.00 53.30 166 LEU B O 1
#

Foldseek 3Di:
DFFAQQWWFAKQNDIDGLVVVVVVAPPQWLDDDVVQQKTKHFHPDIWGWFAAQVVRDIDIFDWGMKIKGFDWAWWKWKFWPNFIIIDGQPFWFWWQDPNTTDTDGPVPDDQPIFWWFADPDDPDRIDTTGIDMDTPGIDGHMGMFIQTPPRQWGATRRTITGGDDDDSPD/DDDWFFAQQWWFDKQNDIGTLVVVVVPAPQQWPDDDVVQQKTKHAHPDIWGWFAAQVVRAIDIFDWGIKIKGFDWAWKKWKFWPNFITIIGQPFWFWWQDPNTTDTDGPVPDDQPTFWWFADPDDPGRIDTTGIDMDTPGIDGHMGMFIQTPPRQWGATRRTITGGDDDDSPD

Solvent-accessible surface area: 16985 Å² total; per-residue (Å²): 80,5,0,17,12,117,1,68,2,9,9,55,41,148,127,47,20,0,22,92,3,15,103,72,9,99,104,81,63,50,103,142,64,68,148,56,130,28,36,0,7,103,12,58,80,80,32,1,21,0,0,35,62,213,63,32,108,30,54,107,59,86,3,36,16,0,21,42,72,31,12,153,65,108,0,15,34,0,79,5,48,86,84,64,0,36,0,0,18,70,3,1,0,6,0,26,47,139,38,141,16,59,67,13,71,4,83,113,32,106,143,79,3,35,0,0,24,42,19,155,79,46,120,91,95,15,10,38,6,59,21,85,72,77,78,51,27,92,65,128,43,55,2,9,3,0,14,0,60,49,22,66,1,0,13,0,32,34,0,0,0,55,2,27,61,36,123,83,169,207,139,123,30,31,0,0,20,11,115,1,81,1,12,3,56,56,134,125,39,25,0,19,98,3,15,103,75,9,98,105,72,62,58,70,138,62,67,152,57,129,1,39,0,6,136,20,62,81,87,30,1,27,0,0,33,60,139,30,24,55,27,54,109,62,86,4,40,27,0,9,41,5,35,9,152,56,101,0,14,39,0,78,5,54,86,88,66,0,37,0,0,30,54,1,4,0,5,0,44,51,50,16,65,19,60,68,8,65,3,103,98,24,102,126,102,1,70,0,0,23,55,63,163,117,54,73,52,115,18,42,45,30,103,33,110,60,80,78,46,21,98,70,111,38,59,0,13,0,0,16,0,59,51,19,65,0,0,14,0,36,30,0,0,0,50,2,25,75,36,129,81,165,206

Secondary structure (DSSP, 8-state):
--EETT-EEEETTEEEEHHHHHHHS---EEEEETTTTEEEEE--S-EEEEE-TTT--EEEEEEEEEEEEEEEEEEEEEEETTEEEEEETTS-EEEEETTEEEEE-TTS--TT-EEEEE-SSSS-SEEEE--EEEEEEEEEEEEEEEEETTT-EEEETTEEEEPP------/-----EETT-EEEETTEEEEHHHHHHHS---EEEEETTTTEEEEE--S-EEEEE-TTT--EEEEEEEEEEEEEEEEEEEEEEETTEEEEEETTSPEEEEETTEEEEE-GGG--TT-EEEEE-SSSSSSEEEE--EEEEEEEEEEEEEEEEETTT-EEEETTEEEEPP------

Nearest PDB structures (foldseek):
  7oec-assembly1_A  TM=8.404E-01  e=6.766E-11  Pyrococcus horikoshii OT3
  4e2u-assembly1_A  TM=7.879E-01  e=6.044E-10  Pyrococcus horikoshii OT3
  4o1s-assembly1_A  TM=8.326E-01  e=4.877E-09  Thermoplasma volcanium GSS1
  5o9j-assembly1_A  TM=6.434E-01  e=3.245E-09  Methanocaldococcus jannaschii DSM 2661
  5bkh-assembly1_A  TM=4.583E-01  e=3.781E-09  Pyrococcus horikoshii OT3

Organism: NCBI:txid1198018

B-factor: mean 27.16, std 12.4, range [12.53, 89.4]

InterPro domains:
  IPR003587 Hint domain N-terminal [SM00306] (171-290)
  IPR006141 Intein N-terminal splicing region [PS50817] (173-266)
  IPR006141 Intein N-terminal splicing region [TIGR01445] (174-266)
  IPR036844 Hint domain superfamily [SSF51294] (173-288)
  IPR043502 DNA/RNA polymerase superfamily [SSF56672] (30-174)

Sequence (343 aa):
DAVVGDTIIDVSGKKMTIAEFYDSTPDVFMRRNDEARDWVKRVGGKTSLSVNTYSGEVERKNINYIMKHTVKKRMFKIKAGGKEVIVTADHSVMVKRDGKIIDVKPTEMKQTDRVVKWMLTGSHMIEFIEFEIEDLGVMEIDVYDIEVDGNHNFFGNDILVHASVYLNKLIDTDAVVGDTIIDVSGKKMTIAEFYDSTPDVFMRRNDEARDWVKRVGGKTSLSVNTYSGEVERKNINYIMKHTVKKRMFKIKAGGKEVIVTADHSVMVKRDGKIIDVKPTEMKQTDRVVKWMLTGSHMIEFIEFEIEDLGVMEIDVYDIEVDGNHNFFGNDILVHASVYLNKL